Protein AF-A0A1V5DRI6-F1 (afdb_monomer)

pLDDT: mean 74.88, std 13.43, range [37.81, 96.31]

Sequence (215 aa):
MSTHRDLHRTRLWETIIRLGFTPVGREADWLHQYSRSLGTFWECDQVKPPSKKGVRVKGVIDCVPLNLLLEYEIGSAERFSIRFLCAPPLQEKDRMWTHDVDHQHFSLRTRWFNLAKAKKVKKNRLTEDDVREILSGLLVHPAVHQHLVSPIDNHNIRIGGGIDNPFLFLFHLRYQLCPDIDKRNRELTRLVTLFYRALTKNGIVTANELMNGTD

Mean predicted aligned error: 9.11 Å

Radius of gyration: 17.38 Å; Cα contacts (8 Å, |Δi|>4): 308; chains: 1; bounding box: 37×39×55 Å

Solvent-accessible surface area (backbone atoms only — not comparable to full-atom values): 12152 Å² total; per-residue (Å²): 135,60,70,67,61,51,54,50,51,52,35,47,46,44,48,52,42,52,37,59,42,42,70,88,73,62,59,54,58,42,53,52,48,50,61,60,31,47,30,72,73,55,73,33,74,62,82,50,83,64,50,74,61,86,59,29,40,37,43,54,42,52,39,70,85,58,44,34,34,38,40,40,39,34,58,46,85,50,30,33,38,40,37,39,38,59,52,75,92,57,68,84,79,82,59,61,52,73,50,77,46,45,55,94,83,42,69,58,64,70,55,51,59,51,50,75,62,56,62,81,71,69,68,96,76,66,49,57,64,62,44,40,52,47,49,35,40,44,52,72,55,32,94,55,61,45,80,43,81,43,85,68,52,94,53,74,29,58,51,46,25,39,77,87,33,60,54,34,24,53,51,22,49,59,52,37,69,36,84,55,64,67,58,46,54,51,49,53,53,51,48,26,55,51,52,44,50,23,66,71,69,74,49,76,47,49,58,56,52,71,55,74,46,79,132

Secondary structure (DSSP, 8-state):
--HHHHHHHHHHHHHHHHHHSS-SS-HHHHHHHHHHHHHHHHT---SSPPEEETTEEEEEEEEGGGTEEEEEEEEETTEEEEEEEEPTTS-TTTTEEEEEE-TTT--HHHHHHHHHTPPPP-GGG--HHHHHHHHIIIIIS-SS-EEEE-SSSS-EEEE-TTTT-HHHHHHHHHHHT---HHHHHHHHHHHHHHHHHHHHHT----HHHHHT---

Structure (mmCIF, N/CA/C/O backbone):
data_AF-A0A1V5DRI6-F1
#
_entry.id   AF-A0A1V5DRI6-F1
#
loop_
_atom_site.group_PDB
_atom_site.id
_atom_site.type_symbol
_atom_site.label_atom_id
_atom_site.label_alt_id
_atom_site.label_comp_id
_atom_site.label_asym_id
_atom_site.label_entity_id
_atom_site.label_seq_id
_atom_site.pdbx_PDB_ins_code
_atom_site.Cartn_x
_atom_site.Cartn_y
_atom_site.Cartn_z
_atom_site.occupancy
_atom_site.B_iso_or_equiv
_atom_site.auth_seq_id
_atom_site.auth_comp_id
_atom_site.auth_asym_id
_atom_site.auth_atom_id
_atom_site.pdbx_PDB_model_num
ATOM 1 N N . MET A 1 1 ? 10.090 -3.573 32.385 1.00 40.22 1 MET A N 1
ATOM 2 C CA . MET A 1 1 ? 9.327 -2.357 32.011 1.00 40.22 1 MET A CA 1
ATOM 3 C C . MET A 1 1 ? 9.006 -2.233 30.505 1.00 40.22 1 MET A C 1
ATOM 5 O O . MET A 1 1 ? 8.274 -1.312 30.167 1.00 40.22 1 MET A O 1
ATOM 9 N N . SER A 1 2 ? 9.440 -3.134 29.599 1.00 54.75 2 SER A N 1
ATOM 10 C CA . SER A 1 2 ? 9.187 -2.992 28.141 1.00 54.75 2 SER A CA 1
ATOM 11 C C . SER A 1 2 ? 7.851 -3.579 27.632 1.00 54.75 2 SER A C 1
ATOM 13 O O . SER A 1 2 ? 7.282 -3.074 26.670 1.00 54.75 2 SER A O 1
ATOM 15 N N . THR A 1 3 ? 7.261 -4.550 28.335 1.00 60.75 3 THR A N 1
ATOM 16 C CA . THR A 1 3 ? 6.122 -5.360 27.846 1.00 60.75 3 THR A CA 1
ATOM 17 C C . THR A 1 3 ? 4.851 -4.577 27.494 1.00 60.75 3 THR A C 1
ATOM 19 O O . THR A 1 3 ? 4.116 -4.962 26.587 1.00 60.75 3 THR A O 1
ATOM 22 N N . HIS A 1 4 ? 4.569 -3.465 28.180 1.00 59.03 4 HIS A N 1
ATOM 23 C CA . HIS A 1 4 ? 3.368 -2.662 27.919 1.00 59.03 4 HIS A CA 1
ATOM 24 C C . HIS A 1 4 ? 3.467 -1.796 26.660 1.00 59.03 4 HIS A C 1
ATOM 26 O O . HIS A 1 4 ? 2.452 -1.597 25.988 1.00 59.03 4 HIS A O 1
ATOM 32 N N . ARG A 1 5 ? 4.663 -1.276 26.353 1.00 64.44 5 ARG A N 1
ATOM 33 C CA . ARG A 1 5 ? 4.911 -0.466 25.153 1.00 64.44 5 ARG A CA 1
ATOM 34 C C . ARG A 1 5 ? 4.916 -1.360 23.916 1.00 64.44 5 ARG A C 1
ATOM 36 O O . ARG A 1 5 ? 4.248 -1.038 22.937 1.00 64.44 5 ARG A O 1
ATOM 43 N N . ASP A 1 6 ? 5.544 -2.526 24.029 1.00 69.06 6 ASP A N 1
ATOM 44 C CA . ASP A 1 6 ? 5.597 -3.529 22.965 1.00 69.06 6 ASP A CA 1
ATOM 45 C C . ASP A 1 6 ? 4.188 -4.039 22.624 1.00 69.06 6 ASP A C 1
ATOM 47 O O . ASP A 1 6 ? 3.774 -4.017 21.468 1.00 69.06 6 ASP A O 1
ATOM 51 N N . LEU A 1 7 ? 3.372 -4.351 23.640 1.00 72.19 7 LEU A N 1
ATOM 52 C CA . LEU A 1 7 ? 1.981 -4.771 23.445 1.00 72.19 7 LEU A CA 1
ATOM 53 C C . LEU A 1 7 ? 1.100 -3.682 22.810 1.00 72.19 7 LEU A C 1
ATOM 55 O O . LEU A 1 7 ? 0.164 -3.995 22.071 1.00 72.19 7 LEU A O 1
ATOM 59 N N . HIS A 1 8 ? 1.350 -2.407 23.122 1.00 78.31 8 HIS A N 1
ATOM 60 C CA . HIS A 1 8 ? 0.637 -1.294 22.495 1.00 78.31 8 HIS A CA 1
ATOM 61 C C . HIS A 1 8 ? 0.999 -1.176 21.010 1.00 78.31 8 HIS A C 1
ATOM 63 O O . HIS A 1 8 ? 0.092 -1.134 20.178 1.00 78.31 8 HIS A O 1
ATOM 69 N N . ARG A 1 9 ? 2.298 -1.222 20.686 1.00 80.06 9 ARG A N 1
ATOM 70 C CA . ARG A 1 9 ? 2.807 -1.195 19.308 1.00 80.06 9 ARG A CA 1
ATOM 71 C C . ARG A 1 9 ? 2.279 -2.358 18.476 1.00 80.06 9 ARG A C 1
ATOM 73 O O . ARG A 1 9 ? 1.755 -2.122 17.395 1.00 80.06 9 ARG A O 1
ATOM 80 N N . THR A 1 10 ? 2.317 -3.589 18.992 1.00 80.56 10 THR A N 1
ATOM 81 C CA . THR A 1 10 ? 1.777 -4.765 18.286 1.00 80.56 10 THR A CA 1
ATOM 82 C C . THR A 1 10 ? 0.297 -4.596 17.949 1.00 80.56 10 THR A C 1
ATOM 84 O O . THR A 1 10 ? -0.119 -4.848 16.823 1.00 80.56 10 THR A O 1
ATOM 87 N N . ARG A 1 11 ? -0.515 -4.102 18.892 1.00 82.75 11 ARG A N 1
ATOM 88 C CA . ARG A 1 11 ? -1.947 -3.866 18.636 1.00 82.75 11 ARG A CA 1
ATOM 89 C C . ARG A 1 11 ? -2.182 -2.763 17.615 1.00 82.75 11 ARG A C 1
ATOM 91 O O . ARG A 1 11 ? -3.113 -2.862 16.817 1.00 82.75 11 ARG A O 1
ATOM 98 N N . LEU A 1 12 ? -1.380 -1.702 17.664 1.00 86.75 12 LEU A N 1
ATOM 99 C CA . LEU A 1 12 ? -1.466 -0.608 16.706 1.00 86.75 12 LEU A CA 1
ATOM 100 C C . LEU A 1 12 ? -1.091 -1.088 15.298 1.00 86.75 12 LEU A C 1
ATOM 102 O O . LEU A 1 12 ? -1.829 -0.812 14.355 1.00 86.75 12 LEU A O 1
ATOM 106 N N . TRP A 1 13 ? -0.032 -1.891 15.187 1.00 87.94 13 TRP A N 1
ATOM 107 C CA . TRP A 1 13 ? 0.393 -2.572 13.964 1.00 87.94 13 TRP A CA 1
ATOM 108 C C . TRP A 1 13 ? -0.728 -3.411 13.347 1.00 87.94 13 TRP A C 1
ATOM 110 O O . TRP A 1 13 ? -1.139 -3.165 12.214 1.00 87.94 13 TRP A O 1
ATOM 120 N N . GLU A 1 14 ? -1.290 -4.351 14.112 1.00 85.12 14 GLU A N 1
ATOM 121 C CA . GLU A 1 14 ? -2.410 -5.192 13.666 1.00 85.12 14 GLU A CA 1
ATOM 122 C C . GLU A 1 14 ? -3.626 -4.356 13.248 1.00 85.12 14 GLU A C 1
ATOM 124 O O . GLU A 1 14 ? -4.290 -4.652 12.253 1.00 85.12 14 GLU A O 1
ATOM 129 N N . THR A 1 15 ? -3.915 -3.283 13.989 1.00 86.94 15 THR A N 1
ATOM 130 C CA . THR A 1 15 ? -5.062 -2.418 13.698 1.00 86.94 15 THR A CA 1
ATOM 131 C C . THR A 1 15 ? -4.859 -1.626 12.408 1.00 86.94 15 THR A C 1
ATOM 133 O O . THR A 1 15 ? -5.796 -1.539 11.621 1.00 86.94 15 THR A O 1
ATOM 136 N N . ILE A 1 16 ? -3.663 -1.089 12.153 1.00 89.62 16 ILE A N 1
ATOM 137 C CA . ILE A 1 16 ? -3.342 -0.377 10.906 1.00 89.62 16 ILE A CA 1
ATOM 138 C C . ILE A 1 16 ? -3.437 -1.326 9.705 1.00 89.62 16 ILE A C 1
ATOM 140 O O . ILE A 1 16 ? -4.090 -0.990 8.715 1.00 89.62 16 ILE A O 1
ATOM 144 N N . ILE A 1 17 ? -2.888 -2.543 9.822 1.00 87.94 17 ILE A N 1
ATOM 145 C CA . ILE A 1 17 ? -3.027 -3.583 8.789 1.00 87.94 17 ILE A CA 1
ATOM 146 C C . ILE A 1 17 ? -4.496 -3.872 8.491 1.00 87.94 17 ILE A C 1
ATOM 148 O O . ILE A 1 17 ? -4.901 -3.901 7.328 1.00 87.94 17 ILE A O 1
ATOM 152 N N . ARG A 1 18 ? -5.315 -4.035 9.532 1.00 84.94 18 ARG A N 1
ATOM 153 C CA . ARG A 1 18 ? -6.747 -4.288 9.365 1.00 84.94 18 ARG A CA 1
ATOM 154 C C . ARG A 1 18 ? -7.488 -3.110 8.733 1.00 84.94 18 ARG A C 1
ATOM 156 O O . ARG A 1 18 ? -8.428 -3.334 7.982 1.00 84.94 18 ARG A O 1
ATOM 163 N N . LEU A 1 19 ? -7.115 -1.876 9.068 1.00 86.69 19 LEU A N 1
ATOM 164 C CA . LEU A 1 19 ? -7.848 -0.685 8.639 1.00 86.69 19 LEU A CA 1
ATOM 165 C C . LEU A 1 19 ? -7.678 -0.377 7.151 1.00 86.69 19 LEU A C 1
ATOM 167 O O . LEU A 1 19 ? -8.669 -0.014 6.531 1.00 86.69 19 LEU A O 1
ATOM 171 N N . GLY A 1 20 ? -6.465 -0.496 6.601 1.00 85.94 20 GLY A N 1
ATOM 172 C CA . GLY A 1 20 ? -6.192 -0.107 5.207 1.00 85.94 20 GLY A CA 1
ATOM 173 C C . GLY A 1 20 ? -5.691 -1.240 4.313 1.00 85.94 20 GLY A C 1
ATOM 174 O O . GLY A 1 20 ? -5.958 -1.259 3.113 1.00 85.94 20 GLY A O 1
ATOM 175 N N . PHE A 1 21 ? -5.006 -2.225 4.887 1.00 85.88 21 PHE A N 1
ATOM 176 C CA . PHE A 1 21 ? -4.349 -3.302 4.139 1.00 85.88 21 PHE A CA 1
ATOM 177 C C . PHE A 1 21 ? -5.119 -4.625 4.234 1.00 85.88 21 PHE A C 1
ATOM 179 O O . PHE A 1 21 ? -4.557 -5.709 4.110 1.00 85.88 21 PHE A O 1
ATOM 186 N N . THR A 1 22 ? -6.423 -4.536 4.493 1.00 79.19 22 THR A N 1
ATOM 187 C CA . THR A 1 22 ? -7.370 -5.649 4.433 1.00 79.19 22 THR A CA 1
ATOM 188 C C . THR A 1 22 ? -8.625 -5.118 3.742 1.00 79.19 22 THR A C 1
ATOM 190 O O . THR A 1 22 ? -9.347 -4.329 4.351 1.00 79.19 22 THR A O 1
ATOM 193 N N . PRO A 1 23 ? -8.875 -5.446 2.464 1.00 69.19 23 PRO A N 1
ATOM 194 C CA . PRO A 1 23 ? -9.988 -4.863 1.730 1.00 69.19 23 PRO A CA 1
ATOM 195 C C . PRO A 1 23 ? -11.317 -5.215 2.397 1.00 69.19 23 PRO A C 1
ATOM 197 O O . PRO A 1 23 ? -11.652 -6.382 2.590 1.00 69.19 23 PRO A O 1
ATOM 200 N N . VAL A 1 24 ? -12.096 -4.186 2.725 1.00 63.25 24 VAL A N 1
ATOM 201 C CA . VAL A 1 24 ? -13.489 -4.336 3.147 1.00 63.25 24 VAL A CA 1
ATOM 202 C C . VAL A 1 24 ? -14.341 -4.341 1.877 1.00 63.25 24 VAL A C 1
ATOM 204 O O . VAL A 1 24 ? -14.509 -3.304 1.241 1.00 63.25 24 VAL A O 1
ATOM 207 N N . GLY A 1 25 ? -14.831 -5.512 1.461 1.00 67.62 25 GLY A N 1
ATOM 208 C CA . GLY A 1 25 ? -15.618 -5.679 0.232 1.00 67.62 25 GLY A CA 1
ATOM 209 C C . GLY A 1 25 ? -14.936 -6.581 -0.799 1.00 67.62 25 GLY A C 1
ATOM 210 O O . GLY A 1 25 ? -14.340 -7.594 -0.443 1.00 67.62 25 GLY A O 1
ATOM 211 N N . ARG A 1 26 ? -15.052 -6.253 -2.093 1.00 70.69 26 ARG A N 1
ATOM 212 C CA . ARG A 1 26 ? -14.464 -7.070 -3.168 1.00 70.69 26 ARG A CA 1
ATOM 213 C C . ARG A 1 26 ? -12.982 -6.747 -3.3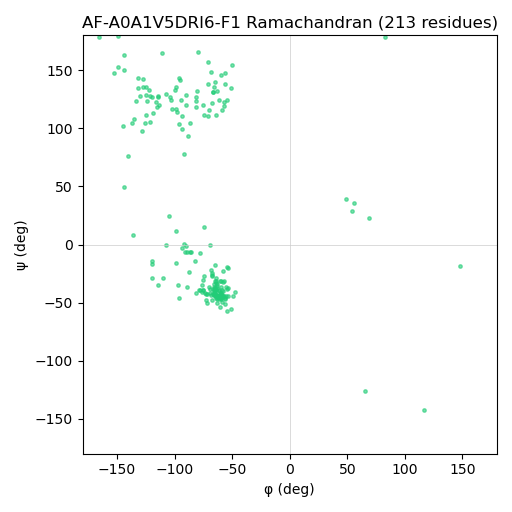29 1.00 70.69 26 ARG A C 1
ATOM 215 O O . ARG A 1 26 ? -12.635 -5.643 -3.735 1.00 70.69 26 ARG A O 1
ATOM 222 N N . GLU A 1 27 ? -12.121 -7.737 -3.109 1.00 73.94 27 GLU A N 1
ATOM 223 C CA . GLU A 1 27 ? -10.666 -7.642 -3.324 1.00 73.94 27 GLU A CA 1
ATOM 224 C C . GLU A 1 27 ? -10.312 -7.031 -4.688 1.00 73.94 27 GLU A C 1
ATOM 226 O O . GLU A 1 27 ? -9.446 -6.166 -4.784 1.00 73.94 27 GLU A O 1
ATOM 231 N N . ALA A 1 28 ? -11.049 -7.417 -5.734 1.00 72.62 28 ALA A N 1
ATOM 232 C CA . ALA A 1 28 ? -10.864 -6.914 -7.091 1.00 72.62 28 ALA A CA 1
ATOM 233 C C . ALA A 1 28 ? -10.985 -5.382 -7.205 1.00 72.62 28 ALA A C 1
ATOM 235 O O . ALA A 1 28 ? -10.323 -4.785 -8.054 1.00 72.62 28 ALA A O 1
ATOM 236 N N . ASP A 1 29 ? -11.803 -4.739 -6.366 1.00 77.00 29 ASP A N 1
ATOM 237 C CA . ASP A 1 29 ? -11.986 -3.286 -6.390 1.00 77.00 29 ASP A CA 1
ATOM 238 C C . ASP A 1 29 ? -10.777 -2.578 -5.754 1.00 77.00 29 ASP A C 1
ATOM 240 O O . ASP A 1 29 ? -10.274 -1.607 -6.321 1.00 77.00 29 ASP A O 1
ATOM 244 N N . TRP A 1 30 ? -10.235 -3.110 -4.648 1.00 82.62 30 TRP A N 1
ATOM 245 C CA . TRP A 1 30 ? -8.988 -2.610 -4.046 1.00 82.62 30 TRP A CA 1
ATOM 246 C C . TRP A 1 30 ? -7.823 -2.743 -5.029 1.00 82.62 30 TRP A C 1
ATOM 248 O O . TRP A 1 30 ? -7.082 -1.790 -5.255 1.00 82.62 30 TRP A O 1
ATOM 258 N N . LEU A 1 31 ? -7.694 -3.908 -5.672 1.00 77.38 31 LEU A N 1
ATOM 259 C CA . LEU A 1 31 ? -6.634 -4.192 -6.645 1.00 77.38 31 LEU A CA 1
ATOM 260 C C . LEU A 1 31 ? -6.712 -3.287 -7.876 1.00 77.38 31 LEU A C 1
ATOM 262 O O . LEU A 1 31 ? -5.690 -2.836 -8.395 1.00 77.38 31 LEU A O 1
ATOM 266 N N . HIS A 1 32 ? -7.928 -2.988 -8.331 1.00 76.44 32 HIS A N 1
ATOM 267 C CA . HIS A 1 32 ? -8.135 -2.053 -9.426 1.00 76.44 32 HIS A CA 1
ATOM 268 C C . HIS A 1 32 ? -7.721 -0.625 -9.044 1.00 76.44 32 HIS A C 1
ATOM 270 O O . HIS A 1 32 ? -7.058 0.051 -9.829 1.00 76.44 32 HIS A O 1
ATOM 276 N N . GLN A 1 33 ? -8.061 -0.173 -7.833 1.00 82.56 33 GLN A N 1
ATOM 277 C CA . GLN A 1 33 ? -7.654 1.146 -7.341 1.00 82.56 33 GLN A CA 1
ATOM 278 C C . GLN A 1 33 ? -6.142 1.243 -7.137 1.00 82.56 33 GLN A C 1
ATOM 280 O O . GLN A 1 33 ? -5.538 2.221 -7.572 1.00 82.56 33 GLN A O 1
ATOM 285 N N . TYR A 1 34 ? -5.525 0.206 -6.564 1.00 83.81 34 TYR A N 1
ATOM 286 C CA . TYR A 1 34 ? -4.073 0.088 -6.458 1.00 83.81 34 TYR A CA 1
ATOM 287 C C . TYR A 1 34 ? -3.412 0.303 -7.817 1.00 83.81 34 TYR A C 1
ATOM 289 O O . TYR A 1 34 ? -2.611 1.219 -7.977 1.00 83.81 34 TYR A O 1
ATOM 297 N N . SER A 1 35 ? -3.822 -0.480 -8.814 1.00 76.69 35 SER A N 1
ATOM 298 C CA . SER A 1 35 ? -3.284 -0.414 -10.167 1.00 76.69 35 SER A CA 1
ATOM 299 C C . SER A 1 35 ? -3.381 0.984 -10.794 1.00 76.69 35 SER A C 1
ATOM 301 O O . SER A 1 35 ? -2.408 1.480 -11.364 1.00 76.69 35 SER A O 1
ATOM 303 N N . ARG A 1 36 ? -4.528 1.658 -10.643 1.00 78.62 36 ARG A N 1
ATOM 304 C CA . ARG A 1 36 ? -4.721 3.030 -11.140 1.00 78.62 36 ARG A CA 1
ATOM 305 C C . ARG A 1 36 ? -3.840 4.045 -10.416 1.00 78.62 36 ARG A C 1
ATOM 307 O O . ARG A 1 36 ? -3.330 4.960 -11.051 1.00 78.62 36 ARG A O 1
ATOM 314 N N . SER A 1 37 ? -3.632 3.863 -9.114 1.00 84.94 37 SER A N 1
ATOM 315 C CA . SER A 1 37 ? -2.850 4.793 -8.298 1.00 84.94 37 SER A CA 1
ATOM 316 C C . SER A 1 37 ? -1.358 4.803 -8.634 1.00 84.94 37 SER A C 1
ATOM 318 O O . SER A 1 37 ? -0.686 5.780 -8.328 1.00 84.94 37 SER A O 1
ATOM 320 N N . LEU A 1 38 ? -0.826 3.737 -9.245 1.00 79.75 38 LEU A N 1
ATOM 321 C CA . LEU A 1 38 ? 0.610 3.600 -9.505 1.00 79.75 38 LEU A CA 1
ATOM 322 C C . LEU A 1 38 ? 1.114 4.656 -10.488 1.00 79.75 38 LEU A C 1
ATOM 324 O O . LEU A 1 38 ? 2.124 5.292 -10.215 1.00 79.75 38 LEU A O 1
ATOM 328 N N . GLY A 1 39 ? 0.378 4.897 -11.578 1.00 73.94 39 GLY A N 1
ATOM 329 C CA . GLY A 1 39 ? 0.751 5.920 -12.562 1.00 73.94 39 GLY A CA 1
ATOM 330 C C . GLY A 1 39 ? 0.739 7.318 -11.949 1.00 73.94 39 GLY A C 1
ATOM 331 O O . GLY A 1 39 ? 1.732 8.034 -11.995 1.00 73.94 39 GLY A O 1
ATOM 332 N N . THR A 1 40 ? -0.358 7.671 -11.271 1.00 78.56 40 THR A N 1
ATOM 333 C CA . THR A 1 40 ? -0.505 8.967 -10.590 1.00 78.56 40 THR A CA 1
ATOM 334 C C . THR A 1 40 ? 0.541 9.171 -9.490 1.00 78.56 40 THR A C 1
ATOM 336 O O . THR A 1 40 ? 1.084 10.265 -9.322 1.00 78.56 40 THR A O 1
ATOM 339 N N . PHE A 1 41 ? 0.847 8.127 -8.719 1.00 85.12 41 PHE A N 1
ATOM 340 C CA . PHE A 1 41 ? 1.803 8.227 -7.624 1.00 85.12 41 PHE A CA 1
ATOM 341 C C . PHE A 1 41 ? 3.248 8.289 -8.114 1.00 85.12 41 PHE A C 1
ATOM 343 O O . PHE A 1 41 ? 4.031 9.061 -7.571 1.00 85.12 41 PHE A O 1
ATOM 350 N N . TRP A 1 42 ? 3.611 7.528 -9.141 1.00 79.25 42 TRP A N 1
ATOM 351 C CA . TRP A 1 42 ? 4.974 7.528 -9.674 1.00 79.25 42 TRP A CA 1
ATOM 352 C C . TRP A 1 42 ? 5.230 8.604 -10.724 1.00 79.25 42 TRP A C 1
ATOM 354 O O . TRP A 1 42 ? 6.375 8.760 -11.128 1.00 79.25 42 TRP A O 1
ATOM 364 N N . GLU A 1 43 ? 4.195 9.336 -11.151 1.00 74.00 43 G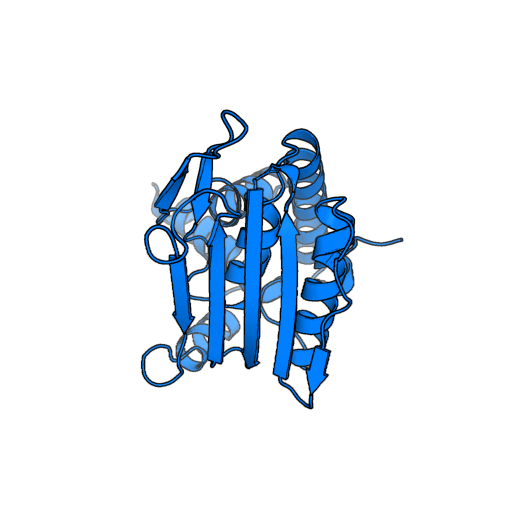LU A N 1
ATOM 365 C CA . GLU A 1 43 ? 4.284 10.333 -12.236 1.00 74.00 43 GLU A CA 1
ATOM 366 C C . GLU A 1 43 ? 4.866 9.727 -13.518 1.00 74.00 43 GLU A C 1
ATOM 368 O O . GLU A 1 43 ? 5.516 10.396 -14.311 1.00 74.00 43 GLU A O 1
ATOM 373 N N . CYS A 1 44 ? 4.644 8.425 -13.696 1.00 66.56 44 CYS A N 1
ATOM 374 C CA . CYS A 1 44 ? 5.061 7.686 -14.871 1.00 66.56 44 CYS A CA 1
ATOM 375 C C . CYS A 1 44 ? 3.860 7.566 -15.803 1.00 66.56 44 CYS A C 1
ATOM 377 O O . CYS A 1 44 ? 2.756 7.216 -15.361 1.00 66.56 44 CYS A O 1
ATOM 379 N N . ASP A 1 45 ? 4.085 7.803 -17.092 1.00 57.34 45 ASP A N 1
ATOM 380 C CA . ASP A 1 45 ? 3.093 7.514 -18.117 1.00 57.34 45 ASP A CA 1
ATOM 381 C C . ASP A 1 45 ? 2.754 6.020 -18.054 1.00 57.34 45 ASP A C 1
ATOM 383 O O . ASP A 1 45 ? 3.603 5.149 -18.253 1.00 57.34 45 ASP A O 1
ATOM 387 N N . GLN A 1 46 ? 1.503 5.691 -17.716 1.00 55.41 46 GLN A N 1
ATOM 388 C CA . GLN A 1 46 ? 1.066 4.300 -17.769 1.00 55.41 46 GLN A CA 1
ATOM 389 C C . GLN A 1 46 ? 1.132 3.845 -19.223 1.00 55.41 46 GLN A C 1
ATOM 391 O O . GLN A 1 46 ? 0.319 4.274 -20.039 1.00 55.41 46 GLN A O 1
ATOM 396 N N . VAL A 1 47 ? 2.061 2.938 -19.536 1.00 53.59 47 VAL A N 1
ATOM 397 C CA . VAL A 1 47 ? 2.242 2.430 -20.904 1.00 53.59 47 VAL A CA 1
ATOM 398 C C . VAL A 1 47 ? 0.931 1.856 -21.450 1.00 53.59 47 VAL A C 1
ATOM 400 O O . VAL A 1 47 ? 0.634 2.049 -22.627 1.00 53.59 47 VAL A O 1
ATOM 403 N N . LYS A 1 48 ? 0.114 1.205 -20.599 1.00 61.53 48 LYS A N 1
ATOM 404 C CA . LYS A 1 48 ? -1.284 0.815 -20.876 1.00 61.53 48 LYS A CA 1
ATOM 405 C C . LYS A 1 48 ? -2.106 0.729 -19.581 1.00 61.53 48 LYS A C 1
ATOM 407 O O . LYS A 1 48 ? -1.565 0.296 -18.561 1.00 61.53 48 LYS A O 1
ATOM 412 N N . PRO A 1 49 ? -3.416 1.044 -19.609 1.00 62.66 49 PRO A N 1
ATOM 413 C CA . PRO A 1 49 ? -4.293 0.769 -18.478 1.00 62.66 49 PRO A CA 1
ATOM 414 C C . PRO A 1 49 ? -4.310 -0.740 -18.170 1.00 62.66 49 PRO A C 1
ATOM 416 O O . PRO A 1 49 ? -4.224 -1.562 -19.090 1.00 62.66 49 PRO A O 1
ATOM 419 N N . PRO A 1 50 ? -4.432 -1.134 -16.892 1.00 69.31 50 PRO A N 1
ATOM 420 C CA . PRO A 1 50 ? -4.483 -2.538 -16.494 1.00 69.31 50 PRO A CA 1
ATOM 421 C C . PRO A 1 50 ? -5.608 -3.288 -17.208 1.00 69.31 50 PRO A C 1
ATOM 423 O O . PRO A 1 50 ? -6.744 -2.818 -17.298 1.00 69.31 50 PRO A O 1
ATOM 426 N N . SER A 1 51 ? -5.314 -4.508 -17.649 1.00 72.12 51 SER A N 1
ATOM 427 C CA . SER A 1 51 ? -6.337 -5.406 -18.180 1.00 72.12 51 SER A CA 1
ATOM 428 C C . SER A 1 51 ? -7.085 -6.085 -17.029 1.00 72.12 51 SER A C 1
ATOM 430 O O . SER A 1 51 ? -6.473 -6.612 -16.094 1.00 72.12 51 SER A O 1
ATOM 432 N N . LYS A 1 52 ? -8.421 -6.076 -17.093 1.00 70.19 52 LYS A N 1
ATOM 433 C CA . LYS A 1 52 ? -9.299 -6.778 -16.148 1.00 70.19 52 LYS A CA 1
ATOM 434 C C . LYS A 1 52 ? -10.031 -7.899 -16.877 1.00 70.19 52 LYS A C 1
ATOM 436 O O . LYS A 1 52 ? -10.791 -7.636 -17.806 1.00 70.19 52 LYS A O 1
ATOM 441 N N . LYS A 1 53 ? -9.843 -9.144 -16.431 1.00 71.44 53 LYS A N 1
ATOM 442 C CA . LYS A 1 53 ? -10.610 -10.307 -16.906 1.00 71.44 53 LYS A CA 1
ATOM 443 C C . LYS A 1 53 ? -11.171 -11.061 -15.702 1.00 71.44 53 LYS A C 1
ATOM 445 O O . LYS A 1 53 ? -10.476 -11.845 -15.060 1.00 71.44 53 LYS A O 1
ATOM 450 N N . GLY A 1 54 ? -12.434 -10.794 -15.372 1.00 72.75 54 GLY A N 1
ATOM 451 C CA . GLY A 1 54 ? -13.058 -11.303 -14.148 1.00 72.75 54 GLY A CA 1
ATOM 452 C C . GLY A 1 54 ? -12.403 -10.714 -12.893 1.00 72.75 54 GLY A C 1
ATOM 453 O O . GLY A 1 54 ? -12.313 -9.492 -12.760 1.00 72.75 54 GLY A O 1
ATOM 454 N N . VAL A 1 55 ? -11.950 -11.583 -11.985 1.00 67.25 55 VAL A N 1
ATOM 455 C CA . VAL A 1 55 ? -11.211 -11.208 -10.761 1.00 67.25 55 VAL A CA 1
ATOM 456 C C . VAL A 1 55 ? -9.720 -10.974 -11.004 1.00 67.25 55 VAL A C 1
ATOM 458 O O . VAL A 1 55 ? -9.055 -10.381 -10.161 1.00 67.25 55 VAL A O 1
ATOM 461 N N . ARG A 1 56 ? -9.201 -11.406 -12.162 1.00 74.25 56 ARG A N 1
ATOM 462 C CA . ARG A 1 56 ? -7.784 -11.284 -12.485 1.00 74.25 56 ARG A CA 1
ATOM 463 C C . ARG A 1 56 ? -7.471 -9.883 -13.003 1.00 74.25 56 ARG A C 1
ATOM 465 O O . ARG A 1 56 ? -8.087 -9.418 -13.969 1.00 74.25 56 ARG A O 1
ATOM 472 N N . VAL A 1 57 ? -6.485 -9.246 -12.380 1.00 75.19 57 VAL A N 1
ATOM 473 C CA . VAL A 1 57 ? -5.919 -7.960 -12.794 1.00 75.19 57 VAL A CA 1
ATOM 474 C C . VAL A 1 57 ? -4.479 -8.191 -13.220 1.00 75.19 57 VAL A C 1
ATOM 476 O O . VAL A 1 57 ? -3.696 -8.766 -12.467 1.00 75.19 57 VAL A O 1
ATOM 479 N N . LYS A 1 58 ? -4.129 -7.744 -14.425 1.00 79.81 58 LYS A N 1
ATOM 480 C CA . LYS A 1 58 ? -2.747 -7.743 -14.906 1.00 79.81 58 LYS A CA 1
ATOM 481 C C . LYS A 1 58 ? -2.385 -6.358 -15.406 1.00 79.81 58 LYS A C 1
ATOM 483 O O . LYS A 1 58 ? -3.157 -5.751 -16.154 1.00 79.81 58 LYS A O 1
ATOM 488 N N . GLY A 1 59 ? -1.204 -5.896 -15.031 1.00 75.75 59 GLY A N 1
ATOM 489 C CA . GLY A 1 59 ? -0.653 -4.646 -15.520 1.00 75.75 59 GLY A CA 1
ATOM 490 C C . GLY A 1 59 ? 0.850 -4.729 -15.696 1.00 75.75 59 GLY A C 1
ATOM 491 O O . GLY A 1 59 ? 1.516 -5.625 -15.176 1.00 75.75 59 GLY A O 1
ATOM 492 N N . VAL A 1 60 ? 1.347 -3.770 -16.462 1.00 75.19 60 VAL A N 1
ATOM 493 C CA . VAL A 1 60 ? 2.768 -3.512 -16.637 1.00 75.19 60 VAL A CA 1
ATOM 494 C C . VAL A 1 60 ? 2.987 -2.055 -16.274 1.00 75.19 60 VAL A C 1
ATOM 496 O O . VAL A 1 60 ? 2.180 -1.203 -16.649 1.00 75.19 60 VAL A O 1
ATOM 499 N N . ILE A 1 61 ? 4.038 -1.783 -15.516 1.00 72.00 61 ILE A N 1
ATOM 500 C CA . ILE A 1 61 ? 4.418 -0.433 -15.133 1.00 72.00 61 ILE A CA 1
ATOM 501 C C . ILE A 1 61 ? 5.842 -0.205 -15.579 1.00 72.00 61 ILE A C 1
ATOM 503 O O . ILE A 1 61 ? 6.735 -0.954 -15.196 1.00 72.00 61 ILE A O 1
ATOM 507 N N . ASP A 1 62 ? 6.026 0.830 -16.380 1.00 72.56 62 ASP A N 1
ATOM 508 C CA . ASP A 1 62 ? 7.333 1.271 -16.829 1.00 72.56 62 ASP A CA 1
ATOM 509 C C . ASP A 1 62 ? 7.794 2.406 -15.918 1.00 72.56 62 ASP A C 1
ATOM 511 O O . ASP A 1 62 ? 7.275 3.522 -15.965 1.00 72.56 62 ASP A O 1
ATOM 515 N N . CYS A 1 63 ? 8.710 2.087 -15.009 1.00 69.75 63 CYS A N 1
ATOM 516 C CA . CYS A 1 63 ? 9.373 3.071 -14.174 1.00 69.75 63 CYS A CA 1
ATOM 517 C C . CYS A 1 63 ? 10.656 3.501 -14.883 1.00 69.75 63 CYS A C 1
ATOM 519 O O . CYS A 1 63 ? 11.759 3.070 -14.532 1.00 69.75 63 CYS A O 1
ATOM 521 N N . VAL A 1 64 ? 10.490 4.370 -15.883 1.00 71.56 64 VAL A N 1
ATOM 522 C CA . VAL A 1 64 ? 11.585 4.942 -16.679 1.00 71.56 64 VAL A CA 1
ATOM 523 C C . VAL A 1 64 ? 12.705 5.510 -15.795 1.00 71.56 64 VAL A C 1
ATOM 525 O O . VAL A 1 64 ? 13.863 5.178 -16.052 1.00 71.56 64 VAL A O 1
ATOM 528 N N . PRO A 1 65 ? 12.423 6.264 -14.706 1.00 68.19 65 PRO A N 1
ATOM 529 C CA . PRO A 1 65 ? 13.484 6.790 -13.849 1.00 68.19 65 PRO A CA 1
ATOM 530 C C . PRO A 1 65 ? 14.290 5.722 -13.113 1.00 68.19 65 PRO A C 1
ATOM 532 O O . PRO A 1 65 ? 15.354 6.046 -12.613 1.00 68.19 65 PRO A O 1
ATOM 535 N N . LEU A 1 66 ? 13.797 4.485 -12.994 1.00 68.69 66 LEU A N 1
ATOM 536 C CA . LEU A 1 66 ? 14.524 3.374 -12.373 1.00 68.69 66 LEU A CA 1
ATOM 537 C C . LEU A 1 66 ? 15.023 2.346 -13.400 1.00 68.69 66 LEU A C 1
ATOM 539 O O . LEU A 1 66 ? 15.680 1.380 -13.019 1.00 68.69 66 LEU A O 1
ATOM 543 N N . ASN A 1 67 ? 14.745 2.552 -14.693 1.00 72.25 67 ASN A N 1
ATOM 544 C CA . ASN A 1 67 ? 14.972 1.569 -15.753 1.00 72.25 67 ASN A CA 1
ATOM 545 C C . ASN A 1 67 ? 14.397 0.185 -15.375 1.00 72.25 67 ASN A C 1
ATOM 547 O O . ASN A 1 67 ? 15.018 -0.862 -15.591 1.00 72.25 67 ASN A O 1
ATOM 551 N N . LEU A 1 68 ? 13.222 0.196 -14.735 1.00 73.31 68 LEU A N 1
ATOM 552 C CA . LEU A 1 68 ? 12.531 -0.985 -14.228 1.00 73.31 68 LEU A CA 1
ATOM 553 C C . LEU A 1 68 ? 11.166 -1.111 -14.887 1.00 73.31 68 LEU A C 1
ATOM 555 O O . LEU A 1 68 ? 10.332 -0.214 -14.797 1.00 73.31 68 LEU A O 1
ATOM 559 N N . LEU A 1 69 ? 10.911 -2.284 -15.449 1.00 76.12 69 LEU A N 1
ATOM 560 C CA . LEU A 1 69 ? 9.596 -2.705 -15.889 1.00 76.12 69 LEU A CA 1
ATOM 561 C C . LEU A 1 69 ? 9.023 -3.673 -14.846 1.00 76.12 69 LEU A C 1
ATOM 563 O O . LEU A 1 69 ? 9.573 -4.744 -14.591 1.00 76.12 69 LEU A O 1
ATOM 567 N N . LEU A 1 70 ? 7.919 -3.291 -14.214 1.00 74.75 70 LEU A N 1
ATOM 568 C CA . LEU A 1 70 ? 7.197 -4.124 -13.261 1.00 74.75 70 LEU A CA 1
ATOM 569 C C . LEU A 1 70 ? 6.008 -4.777 -13.956 1.00 74.75 70 LEU A C 1
ATOM 571 O O . LEU A 1 70 ? 5.058 -4.097 -14.338 1.00 74.75 70 LEU A O 1
ATOM 575 N N . GLU A 1 71 ? 5.998 -6.099 -14.038 1.00 78.06 71 GLU A N 1
ATOM 576 C CA . GLU A 1 71 ? 4.798 -6.850 -14.385 1.00 78.06 71 GLU A CA 1
ATOM 577 C C . GLU A 1 71 ? 4.157 -7.403 -13.118 1.00 78.06 71 GLU A C 1
ATOM 579 O O . GLU A 1 71 ? 4.819 -8.026 -12.292 1.00 78.06 71 GLU A O 1
ATOM 584 N N . TYR A 1 72 ? 2.849 -7.240 -12.976 1.00 75.31 72 TYR A N 1
ATOM 585 C CA . TYR A 1 72 ? 2.111 -7.897 -11.904 1.00 75.31 72 TYR A CA 1
ATOM 586 C C . TYR A 1 72 ? 0.868 -8.572 -12.454 1.00 75.31 72 TYR A C 1
ATOM 588 O O . TYR A 1 72 ? 0.191 -8.069 -13.355 1.00 75.31 72 TYR A O 1
ATOM 596 N N . GLU A 1 73 ? 0.558 -9.723 -11.877 1.00 80.12 73 GLU A N 1
ATOM 597 C CA . GLU A 1 73 ? -0.657 -10.471 -12.133 1.00 80.12 73 GLU A CA 1
ATOM 598 C C . GLU A 1 73 ? -1.261 -10.895 -10.803 1.00 80.12 73 GLU A C 1
ATOM 600 O O . GLU A 1 73 ? -0.626 -11.555 -9.987 1.00 80.12 73 GLU A O 1
ATOM 605 N N . ILE A 1 74 ? -2.512 -10.516 -10.585 1.00 72.44 74 ILE A N 1
ATOM 606 C CA . ILE A 1 74 ? -3.205 -10.753 -9.328 1.00 72.44 74 ILE A CA 1
ATOM 607 C C . ILE A 1 74 ? -4.484 -11.498 -9.661 1.00 72.44 74 ILE A C 1
ATOM 609 O O . ILE A 1 74 ? -5.368 -10.955 -10.321 1.00 72.44 74 ILE A O 1
ATOM 613 N N . GLY A 1 75 ? -4.557 -12.765 -9.259 1.00 70.94 75 GLY A N 1
ATOM 614 C CA . GLY A 1 75 ? -5.740 -13.608 -9.422 1.00 70.94 75 GLY A CA 1
ATOM 615 C C . GLY A 1 75 ? -6.707 -13.503 -8.243 1.00 70.94 75 GLY A C 1
ATOM 616 O O . GLY A 1 75 ? -7.917 -13.544 -8.451 1.00 70.94 75 GLY A O 1
ATOM 617 N N . SER A 1 76 ? -6.171 -13.364 -7.030 1.00 69.56 76 SER A N 1
ATOM 618 C CA . SER A 1 76 ? -6.884 -13.144 -5.762 1.00 69.56 76 SER A CA 1
ATOM 619 C C . SER A 1 76 ? -5.888 -12.686 -4.688 1.00 69.56 76 SER A C 1
ATOM 621 O O . SER A 1 76 ? -4.685 -12.645 -4.952 1.00 69.56 76 SER A O 1
ATOM 623 N N . ALA A 1 77 ? -6.350 -12.396 -3.465 1.00 63.41 77 ALA A N 1
ATOM 624 C CA . ALA A 1 77 ? -5.443 -12.218 -2.327 1.00 63.41 77 ALA A CA 1
ATOM 625 C C . ALA A 1 77 ? -4.500 -13.425 -2.136 1.00 63.41 77 ALA A C 1
ATOM 627 O O . ALA A 1 77 ? -3.326 -13.257 -1.828 1.00 63.41 77 ALA A O 1
ATOM 628 N N . GLU A 1 78 ? -4.996 -14.643 -2.359 1.00 67.38 78 GLU A N 1
ATOM 629 C CA . GLU A 1 78 ? -4.259 -15.898 -2.143 1.00 67.38 78 GLU A CA 1
ATOM 630 C C . GLU A 1 78 ? -3.394 -16.324 -3.347 1.00 67.38 78 GLU A C 1
ATOM 632 O O . GLU A 1 78 ? -2.656 -17.302 -3.251 1.00 67.38 78 GLU A O 1
ATOM 637 N N . ARG A 1 79 ? -3.483 -15.618 -4.485 1.00 72.69 79 ARG A N 1
ATOM 638 C CA . ARG A 1 79 ? -2.712 -15.930 -5.694 1.00 72.69 79 ARG A CA 1
ATOM 639 C C . ARG A 1 79 ? -2.308 -14.666 -6.441 1.00 72.69 79 ARG A C 1
ATOM 641 O O . ARG A 1 79 ? -3.108 -14.107 -7.202 1.00 72.69 79 ARG A O 1
ATOM 648 N N . PHE A 1 80 ? -1.053 -14.260 -6.281 1.00 72.88 80 PHE A N 1
ATOM 649 C CA . PHE A 1 80 ? -0.488 -13.125 -7.004 1.00 72.88 80 PHE A CA 1
ATOM 650 C C . PHE A 1 80 ? 0.984 -13.349 -7.359 1.00 72.88 80 PHE A C 1
ATOM 652 O O . PHE A 1 80 ? 1.702 -14.061 -6.665 1.00 72.88 80 PHE A O 1
ATOM 659 N N . SER A 1 81 ? 1.405 -12.747 -8.465 1.00 73.69 81 SER A N 1
ATOM 660 C CA . SER A 1 81 ? 2.760 -12.805 -9.001 1.00 73.69 81 SER A CA 1
ATOM 661 C C . SER A 1 81 ? 3.222 -11.395 -9.331 1.00 73.69 81 SER A C 1
ATOM 663 O O . SER A 1 81 ? 2.475 -10.612 -9.928 1.00 73.69 81 SER A O 1
ATOM 665 N N . ILE A 1 82 ? 4.450 -11.069 -8.943 1.00 73.88 82 ILE A N 1
ATOM 666 C CA . ILE A 1 82 ? 5.102 -9.804 -9.272 1.00 73.88 82 ILE A CA 1
ATOM 667 C C . ILE A 1 82 ? 6.476 -10.113 -9.840 1.00 73.88 82 ILE A C 1
ATOM 669 O O . ILE A 1 82 ? 7.258 -10.835 -9.227 1.00 73.88 82 ILE A O 1
ATOM 673 N N . ARG A 1 83 ? 6.766 -9.553 -11.010 1.00 75.25 83 ARG A N 1
ATOM 674 C CA . ARG A 1 83 ? 8.017 -9.729 -11.739 1.00 75.25 83 ARG A CA 1
ATOM 675 C C . ARG A 1 83 ? 8.631 -8.369 -12.019 1.00 75.25 83 ARG A C 1
ATOM 677 O O . ARG A 1 83 ? 7.973 -7.478 -12.546 1.00 75.25 83 ARG A O 1
ATOM 684 N N . PHE A 1 84 ? 9.897 -8.231 -11.660 1.00 73.25 84 PHE A N 1
ATOM 685 C CA . PHE A 1 84 ? 10.716 -7.070 -11.967 1.00 73.25 84 PHE A CA 1
ATOM 686 C C . PHE A 1 84 ? 11.638 -7.441 -13.112 1.00 73.25 84 PHE A C 1
ATOM 688 O O . PHE A 1 84 ? 12.387 -8.414 -13.013 1.00 73.25 84 PHE A O 1
ATOM 695 N N . LEU A 1 85 ? 11.574 -6.663 -14.180 1.00 72.56 85 LEU A N 1
ATOM 696 C CA . LEU A 1 85 ? 12.412 -6.792 -15.356 1.00 72.56 85 LEU A CA 1
ATOM 697 C C . LEU A 1 85 ? 13.263 -5.522 -15.440 1.00 72.56 85 LEU A C 1
ATOM 699 O O . LEU A 1 85 ? 12.729 -4.419 -15.539 1.00 72.56 85 LEU A O 1
ATOM 703 N N . CYS A 1 86 ? 14.587 -5.650 -15.367 1.00 65.88 86 CYS A N 1
ATOM 704 C CA . CYS A 1 86 ? 15.464 -4.535 -15.724 1.00 65.88 86 CYS A CA 1
ATOM 705 C C . CYS A 1 86 ? 15.322 -4.264 -17.224 1.00 65.88 86 CYS A C 1
ATOM 707 O O . CYS A 1 86 ? 15.408 -5.201 -18.021 1.00 65.88 86 CYS A O 1
ATOM 709 N N . ALA A 1 87 ? 15.122 -3.006 -17.617 1.00 58.03 87 ALA A N 1
ATOM 710 C CA . ALA A 1 87 ? 15.068 -2.671 -19.034 1.00 58.03 87 ALA A CA 1
ATOM 711 C C . ALA A 1 87 ? 16.461 -2.850 -19.697 1.00 58.03 87 ALA A C 1
ATOM 713 O O . ALA A 1 87 ? 17.487 -2.680 -19.022 1.00 58.03 87 ALA A O 1
ATOM 714 N N . PRO A 1 88 ? 16.518 -3.224 -20.996 1.00 57.53 88 PRO A N 1
ATOM 715 C CA . PRO A 1 88 ? 17.763 -3.440 -21.752 1.00 57.53 88 PRO A CA 1
ATOM 716 C C . PRO A 1 88 ? 18.751 -2.259 -21.628 1.00 57.53 88 PRO A C 1
ATOM 718 O O . PRO A 1 88 ? 18.311 -1.136 -21.386 1.00 57.53 88 PRO A O 1
ATOM 721 N N . PRO A 1 89 ? 20.080 -2.461 -21.793 1.00 51.31 89 PRO A N 1
ATOM 722 C CA . PRO A 1 89 ? 20.742 -3.471 -22.634 1.00 51.31 89 PRO A CA 1
ATOM 723 C C . PRO A 1 89 ? 21.224 -4.734 -21.896 1.00 51.31 89 PRO A C 1
ATOM 725 O O . PRO A 1 89 ? 21.995 -5.518 -22.446 1.00 51.31 89 PRO A O 1
ATOM 728 N N . LEU A 1 90 ? 20.821 -4.938 -20.642 1.00 53.34 90 LEU A N 1
ATOM 729 C CA . LEU A 1 90 ? 21.233 -6.107 -19.860 1.00 53.34 90 LEU A CA 1
ATOM 730 C C . LEU A 1 90 ? 20.547 -7.377 -20.399 1.00 53.34 90 LEU A C 1
ATOM 732 O O . LEU A 1 90 ? 19.369 -7.335 -20.743 1.00 53.34 90 LEU A O 1
ATOM 736 N N . GLN A 1 91 ? 21.275 -8.498 -20.496 1.00 51.59 91 GLN A N 1
ATOM 737 C CA . GLN A 1 91 ? 20.717 -9.774 -20.967 1.00 51.59 91 GLN A CA 1
ATOM 738 C C . GLN A 1 91 ? 19.476 -10.151 -20.134 1.00 51.59 91 GLN A C 1
ATOM 740 O O . GLN A 1 91 ? 19.548 -10.244 -18.909 1.00 51.59 91 GLN A O 1
ATOM 745 N N . GLU A 1 92 ? 18.340 -10.367 -20.811 1.00 52.44 92 GLU A N 1
ATOM 746 C CA . GLU A 1 92 ? 16.976 -10.452 -20.246 1.00 52.44 92 GLU A CA 1
ATOM 747 C C . GLU A 1 92 ? 16.785 -11.454 -19.092 1.00 52.44 92 GLU A C 1
ATOM 749 O O . GLU A 1 92 ? 15.813 -11.358 -18.346 1.00 52.44 92 GLU A O 1
ATOM 754 N N . LYS A 1 93 ? 17.679 -12.437 -18.937 1.00 49.09 93 LYS A N 1
ATOM 755 C CA . LYS A 1 93 ? 17.521 -13.538 -17.974 1.00 49.09 93 LYS A CA 1
ATOM 756 C C . LYS A 1 93 ? 18.281 -13.350 -16.661 1.00 49.09 93 LYS A C 1
ATOM 758 O O . LYS A 1 93 ? 17.941 -14.015 -15.688 1.00 49.09 93 LYS A O 1
ATOM 763 N N . ASP A 1 94 ? 19.241 -12.428 -16.596 1.00 48.81 94 ASP A N 1
ATOM 764 C CA . ASP A 1 94 ? 20.193 -12.386 -15.475 1.00 48.81 94 ASP A CA 1
ATOM 765 C C . ASP A 1 94 ? 19.760 -11.494 -14.303 1.00 48.81 94 ASP A C 1
ATOM 767 O O . ASP A 1 94 ? 20.419 -11.483 -13.262 1.00 48.81 94 ASP A O 1
ATOM 771 N N . ARG A 1 95 ? 18.659 -10.739 -14.425 1.00 56.22 95 ARG A N 1
ATOM 772 C CA . ARG A 1 95 ? 18.180 -9.829 -13.362 1.00 56.22 95 ARG A CA 1
ATOM 773 C C . ARG A 1 95 ? 16.657 -9.754 -13.273 1.00 56.22 95 ARG A C 1
ATOM 775 O O . ARG A 1 95 ? 16.082 -8.671 -13.230 1.00 56.22 95 ARG A O 1
ATOM 782 N N . MET A 1 96 ? 16.006 -10.914 -13.243 1.00 61.28 96 MET A N 1
ATOM 783 C CA . MET A 1 96 ? 14.573 -11.010 -12.967 1.00 61.28 96 MET A CA 1
ATOM 784 C C . MET A 1 96 ? 14.348 -11.366 -11.494 1.00 61.28 96 MET A C 1
ATOM 786 O O . MET A 1 96 ? 14.678 -12.470 -11.063 1.00 61.28 96 MET A O 1
ATOM 790 N N . TRP A 1 97 ? 13.761 -10.452 -10.718 1.00 71.94 97 TRP A N 1
ATOM 791 C CA . TRP A 1 97 ? 13.248 -10.783 -9.384 1.00 71.94 97 TRP A CA 1
ATOM 792 C C . TRP A 1 97 ? 11.767 -11.125 -9.504 1.00 71.94 97 TRP A C 1
ATOM 794 O O . TRP A 1 97 ? 10.987 -10.335 -10.040 1.00 71.94 97 TRP A O 1
ATOM 804 N N . THR A 1 98 ? 11.383 -12.308 -9.029 1.00 69.38 98 THR A N 1
ATOM 805 C CA . THR A 1 98 ? 9.996 -12.783 -9.062 1.00 69.38 98 THR A CA 1
ATOM 806 C C . THR A 1 98 ? 9.528 -13.100 -7.653 1.00 69.38 98 THR A C 1
ATOM 808 O O . THR A 1 98 ? 10.222 -13.783 -6.902 1.00 69.38 98 THR A O 1
ATOM 811 N N . HIS A 1 99 ? 8.335 -12.626 -7.313 1.00 72.62 99 HIS A N 1
ATOM 812 C CA . HIS A 1 99 ? 7.625 -13.001 -6.103 1.00 72.62 99 HIS A CA 1
ATOM 813 C C . HIS A 1 99 ? 6.284 -13.606 -6.470 1.00 72.62 99 HIS A C 1
ATOM 815 O O . HIS A 1 99 ? 5.361 -12.895 -6.870 1.00 72.62 99 HIS A O 1
ATOM 821 N N . ASP A 1 100 ? 6.216 -14.924 -6.329 1.00 66.81 100 ASP A N 1
ATOM 822 C CA . ASP A 1 100 ? 5.013 -15.715 -6.524 1.00 66.81 100 ASP A CA 1
ATOM 823 C C . ASP A 1 100 ? 4.447 -16.123 -5.168 1.00 66.81 100 ASP A C 1
ATOM 825 O O . ASP A 1 100 ? 5.137 -16.706 -4.328 1.00 66.81 100 ASP A O 1
ATOM 829 N N . VAL A 1 101 ? 3.167 -15.831 -4.969 1.00 66.69 101 VAL A N 1
ATOM 830 C CA . VAL A 1 101 ? 2.395 -16.278 -3.815 1.00 66.69 101 VAL A CA 1
ATOM 831 C C . VAL A 1 101 ? 1.295 -17.195 -4.310 1.00 66.69 101 VAL A C 1
ATOM 833 O O . VAL A 1 101 ? 0.475 -16.805 -5.145 1.00 66.69 101 VAL A O 1
ATOM 836 N N . ASP A 1 102 ? 1.286 -18.415 -3.776 1.00 63.19 102 ASP A N 1
ATOM 837 C CA . ASP A 1 102 ? 0.282 -19.432 -4.062 1.00 63.19 102 ASP A CA 1
ATOM 838 C C . ASP A 1 102 ? -0.323 -19.991 -2.763 1.00 63.19 102 ASP A C 1
ATOM 840 O O . ASP A 1 102 ? 0.368 -20.199 -1.758 1.00 63.19 102 ASP A O 1
ATOM 844 N N . HIS A 1 103 ? -1.625 -20.269 -2.801 1.00 58.31 103 HIS A N 1
ATOM 845 C CA . HIS A 1 103 ? -2.450 -20.728 -1.681 1.00 58.31 103 HIS A CA 1
ATOM 846 C C . HIS A 1 103 ? -1.955 -22.031 -1.033 1.00 58.31 103 HIS A C 1
ATOM 848 O O . HIS A 1 103 ? -2.241 -22.285 0.137 1.00 58.31 103 HIS A O 1
ATOM 854 N N . GLN A 1 104 ? -1.190 -22.848 -1.767 1.00 55.41 104 GLN A N 1
ATOM 855 C CA . GLN A 1 104 ? -0.588 -24.085 -1.254 1.00 55.41 104 GLN A CA 1
ATOM 856 C C . GLN A 1 104 ? 0.494 -23.826 -0.192 1.00 55.41 104 GLN A C 1
ATOM 858 O O . GLN A 1 104 ? 0.729 -24.679 0.663 1.00 55.41 104 GLN A O 1
ATOM 863 N N . HIS A 1 105 ? 1.118 -22.643 -0.208 1.00 47.69 105 HIS A N 1
ATOM 864 C CA . HIS A 1 105 ? 2.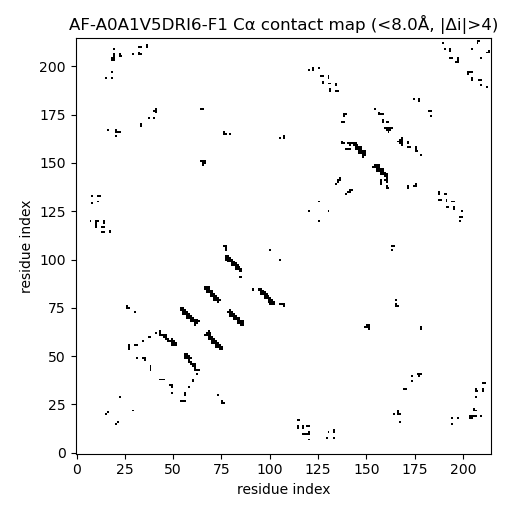214 -22.276 0.696 1.00 47.69 105 HIS A CA 1
ATOM 865 C C . HIS A 1 105 ? 1.900 -21.050 1.569 1.00 47.69 105 HIS A C 1
ATOM 867 O O . HIS A 1 105 ? 2.543 -20.851 2.598 1.00 47.69 105 HIS A O 1
ATOM 873 N N . PHE A 1 106 ? 0.878 -20.264 1.211 1.00 45.06 106 PHE A N 1
ATOM 874 C CA . PHE A 1 106 ? 0.398 -19.113 1.975 1.00 45.06 106 PHE A CA 1
ATOM 875 C C . PHE A 1 106 ? -1.103 -19.236 2.272 1.00 45.06 106 PHE A C 1
ATOM 877 O O . PHE A 1 106 ? -1.943 -18.974 1.416 1.00 45.06 106 PHE A O 1
ATOM 884 N N . SER A 1 107 ? -1.465 -19.572 3.516 1.00 49.03 107 SER A N 1
ATOM 885 C CA . SER A 1 107 ? -2.859 -19.477 3.975 1.00 49.03 107 SER A CA 1
ATOM 886 C C . SER A 1 107 ? -3.107 -18.128 4.658 1.00 49.03 107 SER A C 1
ATOM 888 O O . SER A 1 107 ? -2.784 -17.912 5.825 1.00 49.03 107 SER A O 1
ATOM 890 N N . LEU A 1 108 ? -3.702 -17.183 3.926 1.00 51.16 108 LEU A N 1
ATOM 891 C CA . LEU A 1 108 ? -4.059 -15.858 4.461 1.00 51.16 108 LEU A CA 1
ATOM 892 C C . LEU A 1 108 ? -5.172 -15.924 5.516 1.00 51.16 108 LEU A C 1
ATOM 894 O O . LEU A 1 108 ? -5.221 -15.101 6.435 1.00 51.16 108 LEU A O 1
ATOM 898 N N . ARG A 1 109 ? -6.035 -16.945 5.427 1.00 47.28 109 ARG A N 1
ATOM 899 C CA . ARG A 1 109 ? -7.200 -17.118 6.305 1.00 47.28 109 ARG A CA 1
ATOM 900 C C . ARG A 1 109 ? -6.822 -17.150 7.785 1.00 47.28 109 ARG A C 1
ATOM 902 O O . ARG A 1 109 ? -7.433 -16.445 8.583 1.00 47.28 109 ARG A O 1
ATOM 909 N N . THR A 1 110 ? -5.790 -17.898 8.165 1.00 45.72 110 THR A N 1
ATOM 910 C CA . THR A 1 110 ? -5.340 -18.046 9.563 1.00 45.72 110 THR A CA 1
ATOM 911 C C . THR A 1 110 ? -4.840 -16.732 10.167 1.00 45.72 110 THR A C 1
ATOM 913 O O . THR A 1 110 ? -5.070 -16.483 11.351 1.00 45.72 110 THR A O 1
ATOM 916 N N . ARG A 1 111 ? -4.229 -15.843 9.372 1.00 52.81 111 ARG A N 1
ATOM 917 C CA . ARG A 1 111 ? -3.798 -14.510 9.833 1.00 52.81 111 ARG A CA 1
ATOM 918 C C . ARG A 1 111 ? -4.952 -13.511 9.913 1.00 52.81 111 ARG A C 1
ATOM 920 O O . ARG A 1 111 ? -5.029 -12.769 10.893 1.00 52.81 111 ARG A O 1
ATOM 927 N N . TRP A 1 112 ? -5.888 -13.524 8.962 1.00 52.41 112 TRP A N 1
ATOM 928 C CA . TRP A 1 112 ? -7.085 -12.671 9.020 1.00 52.41 112 TRP A CA 1
ATOM 929 C C . TRP A 1 112 ? -7.957 -12.970 10.243 1.00 52.41 112 TRP A C 1
ATOM 931 O O . TRP A 1 112 ? -8.425 -12.040 10.901 1.00 52.41 112 TRP A O 1
ATOM 941 N N . PHE A 1 113 ? -8.099 -14.246 10.620 1.00 45.34 113 PHE A N 1
ATOM 942 C CA . PHE A 1 113 ? -8.791 -14.634 11.855 1.00 45.34 113 PHE A CA 1
ATOM 943 C C . PHE A 1 113 ? -8.137 -14.055 13.122 1.00 45.34 113 PHE A C 1
ATOM 945 O O . PHE A 1 113 ? -8.845 -13.742 14.082 1.00 45.34 113 PHE A O 1
ATOM 952 N N . ASN A 1 114 ? -6.814 -13.859 13.130 1.00 50.44 114 ASN A N 1
ATOM 953 C CA . ASN A 1 114 ? -6.110 -13.232 14.252 1.00 50.44 114 ASN A CA 1
ATOM 954 C C . ASN A 1 114 ? -6.274 -11.702 14.250 1.00 50.44 114 ASN A C 1
ATOM 956 O O . ASN A 1 114 ? -6.537 -11.120 15.301 1.00 50.44 114 ASN A O 1
ATOM 960 N N . LEU A 1 115 ? -6.248 -11.058 13.077 1.00 54.91 115 LEU A N 1
ATOM 961 C CA . LEU A 1 115 ? -6.502 -9.615 12.930 1.00 54.91 115 LEU A CA 1
ATOM 962 C C . LEU A 1 115 ? -7.948 -9.225 13.296 1.00 54.91 115 LEU A C 1
ATOM 964 O O . LEU A 1 115 ? -8.189 -8.162 13.879 1.00 54.91 115 LEU A O 1
ATOM 968 N N . ALA A 1 116 ? -8.923 -10.099 13.023 1.00 52.59 116 ALA A N 1
ATOM 969 C CA . ALA A 1 116 ? -10.313 -9.913 13.448 1.00 52.59 116 ALA A CA 1
ATOM 970 C C . ALA A 1 116 ? -10.458 -9.912 14.984 1.00 52.59 116 ALA A C 1
ATOM 972 O O . ALA A 1 116 ? -11.325 -9.230 15.530 1.00 52.59 116 ALA A O 1
ATOM 973 N N . LYS A 1 117 ? -9.567 -10.623 15.689 1.00 53.88 117 LYS A N 1
ATOM 974 C CA . LYS A 1 117 ? -9.498 -10.688 17.158 1.00 53.88 117 LYS A CA 1
ATOM 975 C C . LYS A 1 117 ? -8.597 -9.614 17.782 1.00 53.88 117 LYS A C 1
ATOM 977 O O . LYS A 1 117 ? -8.508 -9.555 19.013 1.00 53.88 117 LYS A O 1
ATOM 982 N N . ALA A 1 118 ? -7.948 -8.764 16.980 1.00 57.97 118 ALA A N 1
ATOM 983 C CA . ALA A 1 118 ? -7.056 -7.722 17.480 1.00 57.97 118 ALA A CA 1
ATOM 984 C C . ALA A 1 118 ? -7.799 -6.805 18.467 1.00 57.97 118 ALA A C 1
ATOM 986 O O . ALA A 1 118 ? -8.810 -6.166 18.138 1.00 57.97 118 ALA A O 1
ATOM 987 N N . LYS A 1 119 ? -7.306 -6.769 19.711 1.00 63.44 119 LYS A N 1
ATOM 988 C CA . LYS A 1 119 ? -7.907 -5.996 20.806 1.00 63.44 119 LYS A CA 1
ATOM 989 C C . LYS A 1 119 ? -7.827 -4.500 20.492 1.00 63.44 119 LYS A C 1
ATOM 991 O O . LYS A 1 119 ? -6.797 -4.019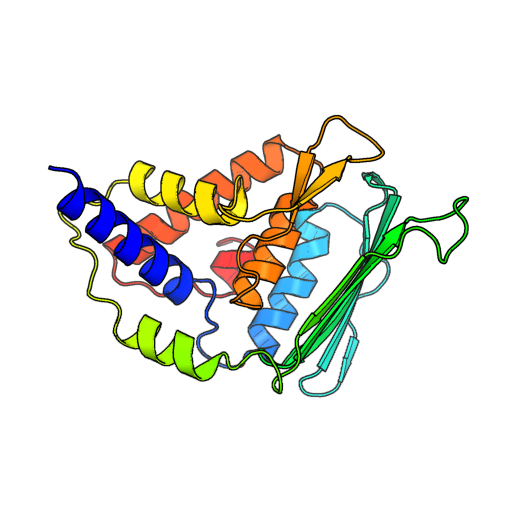 20.028 1.00 63.44 119 LYS A O 1
ATOM 996 N N . LYS A 1 120 ? -8.894 -3.756 20.812 1.00 67.12 120 LYS A N 1
ATOM 997 C CA . LYS A 1 120 ? -8.985 -2.305 20.569 1.00 67.12 120 LYS A CA 1
ATOM 998 C C . LYS A 1 120 ? -7.763 -1.556 21.124 1.00 67.12 120 LYS A C 1
ATOM 1000 O O . LYS A 1 120 ? -7.357 -1.767 22.272 1.00 67.12 120 LYS A O 1
ATOM 1005 N N . VAL A 1 121 ? -7.218 -0.648 20.315 1.00 71.75 121 VAL A N 1
ATOM 1006 C CA . VAL A 1 121 ? -6.189 0.314 20.731 1.00 71.75 121 VAL A CA 1
ATOM 1007 C C . VAL A 1 121 ? -6.798 1.275 21.759 1.00 71.75 121 VAL A C 1
ATOM 1009 O O . VAL A 1 121 ? -7.926 1.744 21.598 1.00 71.75 121 VAL A O 1
ATOM 1012 N N . LYS A 1 122 ? -6.073 1.557 22.849 1.00 72.38 122 LYS A N 1
ATOM 1013 C CA . LYS A 1 122 ? -6.510 2.531 23.860 1.00 72.38 122 LYS A CA 1
ATOM 1014 C C . LYS A 1 122 ? -6.338 3.948 23.302 1.00 72.38 122 LYS A C 1
ATOM 1016 O O . LYS A 1 122 ? -5.212 4.397 23.129 1.00 72.38 122 LYS A O 1
ATOM 1021 N N . LYS A 1 123 ? -7.451 4.640 23.038 1.00 71.19 123 LYS A N 1
ATOM 1022 C CA . LYS A 1 123 ? -7.468 5.966 22.388 1.00 71.19 123 LYS A CA 1
ATOM 1023 C C . LYS A 1 123 ? -6.815 7.080 23.204 1.00 71.19 123 LYS A C 1
ATOM 1025 O O . LYS A 1 123 ? -6.243 7.995 22.636 1.00 71.19 123 LYS A O 1
ATOM 1030 N N . ASN A 1 124 ? -6.880 6.993 24.530 1.00 70.25 124 ASN A N 1
ATOM 1031 C CA . ASN A 1 124 ? -6.428 8.040 25.451 1.00 70.25 124 ASN A CA 1
ATOM 1032 C C . ASN A 1 124 ? -4.904 8.259 25.494 1.00 70.25 124 ASN A C 1
ATOM 1034 O O . ASN A 1 124 ? -4.441 9.091 26.265 1.00 70.25 124 ASN A O 1
ATOM 1038 N N . ARG A 1 125 ? -4.126 7.494 24.721 1.00 75.81 125 ARG A N 1
ATOM 1039 C CA . ARG A 1 125 ? -2.665 7.613 24.627 1.00 75.81 125 ARG A CA 1
ATOM 1040 C C . ARG A 1 125 ? -2.138 7.534 23.195 1.00 75.81 125 ARG A C 1
ATOM 1042 O O . ARG A 1 125 ? -0.937 7.418 23.027 1.00 75.81 125 ARG A O 1
ATOM 1049 N N . LEU A 1 126 ? -3.020 7.537 22.195 1.00 87.88 126 LEU A N 1
ATOM 1050 C CA . LEU A 1 126 ? -2.612 7.443 20.797 1.00 87.88 126 LEU A CA 1
ATOM 1051 C C . LEU A 1 126 ? -2.173 8.820 20.293 1.00 87.88 126 LEU A C 1
ATOM 1053 O O . LEU A 1 126 ? -2.965 9.765 20.318 1.00 87.88 126 LEU A O 1
ATOM 1057 N N . THR A 1 127 ? -0.949 8.905 19.790 1.00 91.88 127 THR A N 1
ATOM 1058 C CA . THR A 1 127 ? -0.392 10.091 19.130 1.00 91.88 127 THR A CA 1
ATOM 1059 C C . THR A 1 127 ? -0.194 9.847 17.632 1.00 91.88 127 THR A C 1
ATOM 1061 O O . THR A 1 127 ? -0.235 8.706 17.165 1.00 91.88 127 THR A O 1
ATOM 1064 N N . GLU A 1 128 ? 0.008 10.913 16.855 1.00 93.50 128 GLU A N 1
ATOM 1065 C CA . GLU A 1 128 ? 0.419 10.775 15.450 1.00 93.50 128 GLU A CA 1
ATOM 1066 C C . GLU A 1 128 ? 1.807 10.137 15.320 1.00 93.50 128 GLU A C 1
ATOM 1068 O O . GLU A 1 128 ? 2.038 9.383 14.376 1.00 93.50 128 GLU A O 1
ATOM 1073 N N . ASP A 1 129 ? 2.699 10.363 16.288 1.00 93.06 129 ASP A N 1
ATOM 1074 C CA . ASP A 1 129 ? 4.036 9.766 16.309 1.00 93.06 129 ASP A CA 1
ATOM 1075 C C . ASP A 1 129 ? 3.982 8.245 16.463 1.00 93.06 129 ASP A C 1
ATOM 1077 O O . ASP A 1 129 ? 4.704 7.540 15.760 1.00 93.06 129 ASP A O 1
ATOM 1081 N N . ASP A 1 130 ? 3.066 7.719 17.287 1.00 91.50 130 ASP A N 1
ATOM 1082 C CA . ASP A 1 130 ? 2.847 6.270 17.390 1.00 91.50 130 ASP A CA 1
ATOM 1083 C C . ASP A 1 130 ? 2.439 5.678 16.029 1.00 91.50 130 ASP A C 1
ATOM 1085 O O . ASP A 1 130 ? 2.921 4.622 15.619 1.00 91.50 130 ASP A O 1
ATOM 1089 N N . VAL A 1 131 ? 1.557 6.366 15.295 1.00 93.94 131 VAL A N 1
ATOM 1090 C CA . VAL A 1 131 ? 1.113 5.940 13.958 1.00 93.94 131 VAL A CA 1
ATOM 1091 C C . VAL A 1 131 ? 2.255 6.043 12.950 1.00 93.94 131 VAL A C 1
ATOM 1093 O O . VAL A 1 131 ? 2.461 5.121 12.159 1.00 93.94 131 VAL A O 1
ATOM 1096 N N . ARG A 1 132 ? 3.020 7.140 12.989 1.00 95.69 132 ARG A N 1
ATOM 1097 C CA . ARG A 1 132 ? 4.184 7.372 12.127 1.00 95.69 132 ARG A CA 1
ATOM 1098 C C . ARG A 1 132 ? 5.235 6.299 12.311 1.00 95.69 132 ARG A C 1
ATOM 1100 O O . ARG A 1 132 ? 5.788 5.827 11.320 1.00 95.69 132 ARG A O 1
ATOM 1107 N N . GLU A 1 133 ? 5.493 5.899 13.545 1.00 91.44 133 GLU A N 1
ATOM 1108 C CA . GLU A 1 133 ? 6.471 4.871 13.852 1.00 91.44 133 GLU A CA 1
ATOM 1109 C C . GLU A 1 133 ? 6.076 3.521 13.243 1.00 91.44 133 GLU A C 1
ATOM 1111 O O . GLU A 1 133 ? 6.875 2.882 12.557 1.00 91.44 133 GLU A O 1
ATOM 1116 N N . ILE A 1 134 ? 4.811 3.126 13.411 1.00 92.00 134 ILE A N 1
ATOM 1117 C CA . ILE A 1 134 ? 4.285 1.886 12.839 1.00 92.00 134 ILE A CA 1
ATOM 1118 C C . ILE A 1 134 ? 4.302 1.930 11.310 1.00 92.00 134 ILE A C 1
ATOM 1120 O O . ILE A 1 134 ? 4.774 0.987 10.682 1.00 92.00 134 ILE A O 1
ATOM 1124 N N . LEU A 1 135 ? 3.850 3.025 10.692 1.00 93.25 135 LEU A N 1
ATOM 1125 C CA . LEU A 1 135 ? 3.905 3.179 9.235 1.00 93.25 135 LEU A CA 1
ATOM 1126 C C . LEU A 1 135 ? 5.344 3.192 8.709 1.00 93.25 135 LEU A C 1
ATOM 1128 O O . LEU A 1 135 ? 5.605 2.621 7.656 1.00 93.25 135 LEU A O 1
ATOM 1132 N N . SER A 1 136 ? 6.290 3.772 9.449 1.00 91.12 136 SER A N 1
ATOM 1133 C CA . SER A 1 136 ? 7.710 3.737 9.084 1.00 91.12 136 SER A CA 1
ATOM 1134 C C . SER A 1 136 ? 8.255 2.312 9.133 1.00 91.12 136 SER A C 1
ATOM 1136 O O . SER A 1 136 ? 8.925 1.888 8.195 1.00 91.12 136 SER A O 1
ATOM 1138 N N . GLY A 1 137 ? 7.909 1.541 10.167 1.00 88.06 137 GLY A N 1
ATOM 1139 C CA . GLY A 1 137 ? 8.265 0.126 10.256 1.00 88.06 137 GLY A CA 1
ATOM 1140 C C . GLY A 1 137 ? 7.555 -0.752 9.221 1.00 88.06 137 GLY A C 1
ATOM 1141 O O . GLY A 1 137 ? 8.083 -1.787 8.844 1.00 88.06 137 GLY A O 1
ATOM 1142 N N . LEU A 1 138 ? 6.379 -0.361 8.730 1.00 89.19 138 LEU A N 1
ATOM 1143 C CA . LEU A 1 138 ? 5.661 -1.091 7.680 1.00 89.19 138 LEU A CA 1
ATOM 1144 C C . LEU A 1 138 ? 6.193 -0.777 6.279 1.00 89.19 138 LEU A C 1
ATOM 1146 O O . LEU A 1 138 ? 6.294 -1.675 5.445 1.00 89.19 138 LEU A O 1
ATOM 1150 N N . LEU A 1 139 ? 6.480 0.502 6.017 1.00 90.62 139 LEU A N 1
ATOM 1151 C CA . LEU A 1 139 ? 6.663 1.023 4.666 1.00 90.62 139 LEU A CA 1
ATOM 1152 C C . LEU A 1 139 ? 8.070 1.514 4.371 1.00 90.62 139 LEU A C 1
ATOM 1154 O O . LEU A 1 139 ? 8.491 1.402 3.231 1.00 90.62 139 LEU A O 1
ATOM 1158 N N . VAL A 1 140 ? 8.776 2.096 5.341 1.00 88.88 140 VAL A N 1
ATOM 1159 C CA . VAL A 1 140 ? 10.073 2.759 5.116 1.00 88.88 140 VAL A CA 1
ATOM 1160 C C . VAL A 1 140 ? 11.225 1.815 5.426 1.00 88.88 140 VAL A C 1
ATOM 1162 O O . VAL A 1 140 ? 12.163 1.717 4.639 1.00 88.88 140 VAL A O 1
ATOM 1165 N N . HIS A 1 141 ? 11.150 1.124 6.564 1.00 86.44 141 HIS A N 1
ATOM 1166 C CA . HIS A 1 141 ? 12.187 0.227 7.057 1.00 86.44 141 HIS A CA 1
ATOM 1167 C C . HIS A 1 141 ? 11.561 -1.036 7.678 1.00 86.44 141 HIS A C 1
ATOM 1169 O O . HIS A 1 141 ? 11.487 -1.150 8.904 1.00 86.44 141 HIS A O 1
ATOM 1175 N N . PRO A 1 142 ? 11.084 -1.982 6.845 1.00 83.38 142 PRO A N 1
ATOM 1176 C CA . PRO A 1 142 ? 10.523 -3.242 7.323 1.00 83.38 142 PRO A CA 1
ATOM 1177 C C . PRO A 1 142 ? 11.502 -4.017 8.197 1.00 83.38 142 PRO A C 1
ATOM 1179 O O . PRO A 1 142 ? 12.697 -4.006 7.936 1.00 83.38 142 PRO A O 1
ATOM 1182 N N . ALA A 1 143 ? 11.020 -4.761 9.192 1.00 75.25 143 ALA A N 1
ATOM 1183 C CA . ALA A 1 143 ? 11.905 -5.583 10.027 1.00 75.25 143 ALA A CA 1
ATOM 1184 C C . ALA A 1 143 ? 12.680 -6.638 9.211 1.00 75.25 143 ALA A C 1
ATOM 1186 O O . ALA A 1 143 ? 13.846 -6.904 9.479 1.00 75.25 143 ALA A O 1
ATOM 1187 N N . VAL A 1 144 ? 12.033 -7.210 8.191 1.00 74.31 144 VAL A N 1
ATOM 1188 C CA . VAL A 1 144 ? 12.644 -8.139 7.237 1.00 74.31 144 VAL A CA 1
ATOM 1189 C C . VAL A 1 144 ? 12.533 -7.518 5.854 1.00 74.31 144 VAL A C 1
ATOM 1191 O O . VAL A 1 144 ? 11.429 -7.346 5.336 1.00 74.31 144 VAL A O 1
ATOM 1194 N N . HIS A 1 145 ? 13.670 -7.152 5.269 1.00 82.19 145 HIS A N 1
ATOM 1195 C CA . HIS A 1 145 ? 13.724 -6.617 3.916 1.00 82.19 145 HIS A CA 1
ATOM 1196 C C . HIS A 1 145 ? 15.028 -6.965 3.206 1.00 82.19 145 HIS A C 1
ATOM 1198 O O . HIS A 1 145 ? 16.077 -7.150 3.817 1.00 82.19 145 HIS A O 1
ATOM 1204 N N . GLN A 1 146 ? 14.934 -7.020 1.886 1.00 79.81 146 GLN A N 1
ATOM 1205 C CA . GLN A 1 146 ? 16.045 -7.042 0.954 1.00 79.81 146 GLN A CA 1
ATOM 1206 C C . GLN A 1 146 ? 16.311 -5.615 0.487 1.00 79.81 146 GLN A C 1
ATOM 1208 O O . GLN A 1 146 ? 15.371 -4.854 0.254 1.00 79.81 146 GLN A O 1
ATOM 1213 N N . HIS A 1 147 ? 17.584 -5.268 0.336 1.00 79.00 147 HIS A N 1
ATOM 1214 C CA . HIS A 1 147 ? 17.996 -4.032 -0.313 1.00 79.00 147 HIS A CA 1
ATOM 1215 C C . HIS A 1 147 ? 18.174 -4.278 -1.807 1.00 79.00 147 HIS A C 1
ATOM 1217 O O . HIS A 1 147 ? 18.904 -5.188 -2.197 1.00 79.00 147 HIS A O 1
ATOM 1223 N N . LEU A 1 148 ? 17.547 -3.444 -2.630 1.00 74.50 148 LEU A N 1
ATOM 1224 C CA . LEU A 1 148 ? 17.898 -3.308 -4.035 1.00 74.50 148 LEU A CA 1
ATOM 1225 C C . LEU A 1 148 ? 18.600 -1.967 -4.217 1.00 74.50 148 LEU A C 1
ATOM 1227 O O . LEU A 1 148 ? 18.117 -0.927 -3.762 1.00 74.50 148 LEU A O 1
ATOM 1231 N N . VAL A 1 149 ? 19.757 -2.013 -4.868 1.00 66.12 149 VAL A N 1
ATOM 1232 C CA . VAL A 1 149 ? 20.489 -0.810 -5.258 1.00 66.12 149 VAL A CA 1
ATOM 1233 C C . VAL A 1 149 ? 19.764 -0.211 -6.456 1.00 66.12 149 VAL A C 1
ATOM 1235 O O . VAL A 1 149 ? 19.608 -0.886 -7.477 1.00 66.12 149 VAL A O 1
ATOM 1238 N N . SER A 1 150 ? 19.298 1.029 -6.321 1.00 64.88 150 SER A N 1
ATOM 1239 C CA . SER A 1 150 ? 18.757 1.768 -7.457 1.00 64.88 150 SER A CA 1
ATOM 1240 C C . SER A 1 150 ? 19.862 1.996 -8.495 1.00 64.88 150 SER A C 1
ATOM 1242 O O . SER A 1 150 ? 20.964 2.414 -8.134 1.00 64.88 150 SER A O 1
ATOM 1244 N N . PRO A 1 151 ? 19.609 1.718 -9.785 1.00 60.12 151 PRO A N 1
ATOM 1245 C CA . PRO A 1 151 ? 20.593 1.962 -10.831 1.00 60.12 151 PRO A CA 1
ATOM 1246 C C . PRO A 1 151 ? 20.686 3.441 -11.245 1.00 60.12 151 PRO A C 1
ATOM 1248 O O . PRO A 1 151 ? 21.573 3.772 -12.028 1.00 60.12 151 PRO A O 1
ATOM 1251 N N . ILE A 1 152 ? 19.797 4.317 -10.753 1.00 56.47 152 ILE A N 1
ATOM 1252 C CA . ILE A 1 152 ? 19.751 5.743 -11.129 1.00 56.47 152 ILE A CA 1
ATOM 1253 C C . ILE A 1 152 ? 20.181 6.687 -10.000 1.00 56.47 152 ILE A C 1
ATOM 1255 O O . ILE A 1 152 ? 20.718 7.758 -10.278 1.00 56.47 152 ILE A O 1
ATOM 1259 N N . ASP A 1 153 ? 19.987 6.323 -8.736 1.00 62.91 153 ASP A N 1
ATOM 1260 C CA . ASP A 1 153 ? 20.262 7.213 -7.607 1.00 62.91 153 ASP A CA 1
ATOM 1261 C C . ASP A 1 153 ? 20.693 6.459 -6.337 1.00 62.91 153 ASP A C 1
ATOM 1263 O O . ASP A 1 153 ? 20.761 5.234 -6.289 1.00 62.91 153 ASP A O 1
ATOM 1267 N N . ASN A 1 154 ? 20.975 7.206 -5.264 1.00 64.94 154 ASN A N 1
ATOM 1268 C CA . ASN A 1 154 ? 21.284 6.644 -3.942 1.00 64.94 154 ASN A CA 1
ATOM 1269 C C . ASN A 1 154 ? 20.031 6.108 -3.214 1.00 64.94 154 ASN A C 1
ATOM 1271 O O . ASN A 1 154 ? 20.056 5.901 -1.993 1.00 64.94 154 ASN A O 1
ATOM 1275 N N . HIS A 1 155 ? 18.914 5.919 -3.924 1.00 68.81 155 HIS A N 1
ATOM 1276 C CA . HIS A 1 155 ? 17.696 5.377 -3.347 1.00 68.81 155 HIS A CA 1
ATOM 1277 C C . HIS A 1 155 ? 17.889 3.900 -3.022 1.00 68.81 155 HIS A C 1
ATOM 1279 O O . HIS A 1 155 ? 18.080 3.042 -3.883 1.00 68.81 155 HIS A O 1
ATOM 1285 N N . ASN A 1 156 ? 17.828 3.598 -1.730 1.00 71.62 156 ASN A N 1
ATOM 1286 C CA . ASN A 1 156 ? 17.876 2.235 -1.233 1.00 71.62 156 ASN A CA 1
ATOM 1287 C C . ASN A 1 156 ? 16.455 1.682 -1.186 1.00 71.62 156 ASN A C 1
ATOM 1289 O O . ASN A 1 156 ? 15.746 1.867 -0.190 1.00 71.62 156 ASN A O 1
ATOM 1293 N N . ILE A 1 157 ? 16.063 1.004 -2.262 1.00 80.31 157 ILE A N 1
ATOM 1294 C CA . ILE A 1 157 ? 14.783 0.307 -2.351 1.00 80.31 157 ILE A CA 1
ATOM 1295 C C . ILE A 1 157 ? 14.815 -0.855 -1.362 1.00 80.31 157 ILE A C 1
ATOM 1297 O O . ILE A 1 157 ? 15.762 -1.644 -1.331 1.00 80.31 157 ILE A O 1
ATOM 1301 N N . ARG A 1 158 ? 13.767 -0.976 -0.550 1.00 85.62 158 ARG A N 1
ATOM 1302 C CA . ARG A 1 158 ? 13.603 -2.083 0.392 1.00 85.62 158 ARG A CA 1
ATOM 1303 C C . ARG A 1 158 ? 12.403 -2.919 -0.012 1.00 85.62 158 ARG A C 1
ATOM 1305 O O . ARG A 1 158 ? 11.315 -2.385 -0.170 1.00 85.62 158 ARG A O 1
ATOM 1312 N N . ILE A 1 159 ? 12.571 -4.230 -0.149 1.00 82.62 159 ILE A N 1
ATOM 1313 C CA . ILE A 1 159 ? 11.474 -5.155 -0.476 1.00 82.62 159 ILE A CA 1
ATOM 1314 C C . ILE A 1 159 ? 11.344 -6.197 0.630 1.00 82.62 159 ILE A C 1
ATOM 1316 O O . ILE A 1 159 ? 12.322 -6.831 1.000 1.00 82.62 159 ILE A O 1
ATOM 1320 N N . GLY A 1 160 ? 10.140 -6.376 1.172 1.00 74.69 160 GLY A N 1
ATOM 1321 C CA . GLY A 1 160 ? 9.872 -7.358 2.235 1.00 74.69 160 GLY A CA 1
ATOM 1322 C C . GLY A 1 160 ? 8.782 -6.942 3.224 1.00 74.69 160 GLY A C 1
ATOM 1323 O O . GLY A 1 160 ? 8.185 -7.793 3.880 1.00 74.69 160 GLY A O 1
ATOM 1324 N N . GLY A 1 161 ? 8.452 -5.648 3.280 1.00 78.50 161 GLY A N 1
ATOM 1325 C CA . GLY A 1 161 ? 7.309 -5.141 4.038 1.00 78.50 161 GLY A CA 1
ATOM 1326 C C . GLY A 1 161 ? 6.007 -5.794 3.587 1.00 78.50 161 GLY A C 1
ATOM 1327 O O . GLY A 1 161 ? 5.662 -5.742 2.410 1.00 78.50 161 GLY A O 1
ATOM 1328 N N . GLY A 1 162 ? 5.306 -6.431 4.527 1.00 76.62 162 GLY A N 1
ATOM 1329 C CA . GLY A 1 162 ? 4.023 -7.079 4.277 1.00 76.62 162 GLY A CA 1
ATOM 1330 C C . GLY A 1 162 ? 4.076 -8.325 3.412 1.00 76.62 162 GLY A C 1
ATOM 1331 O O . GLY A 1 162 ? 3.054 -8.659 2.841 1.00 76.62 162 GLY A O 1
ATOM 1332 N N . ILE A 1 163 ? 5.206 -9.032 3.307 1.00 74.69 163 ILE A N 1
ATOM 1333 C CA . ILE A 1 163 ? 5.301 -10.282 2.521 1.00 74.69 163 ILE A CA 1
ATOM 1334 C C . ILE A 1 163 ? 4.251 -11.343 2.914 1.00 74.69 163 ILE A C 1
ATOM 1336 O O . ILE A 1 163 ? 3.952 -12.260 2.159 1.00 74.69 163 ILE A O 1
ATOM 1340 N N . ASP A 1 164 ? 3.668 -11.211 4.103 1.00 72.69 164 ASP A N 1
ATOM 1341 C CA . ASP A 1 164 ? 2.580 -12.027 4.622 1.00 72.69 164 ASP A CA 1
ATOM 1342 C C . ASP A 1 164 ? 1.165 -11.480 4.397 1.00 72.69 164 ASP A C 1
ATOM 1344 O O . ASP A 1 164 ? 0.185 -12.135 4.762 1.00 72.69 164 ASP A O 1
ATOM 1348 N N . ASN A 1 165 ? 1.046 -10.291 3.817 1.00 79.19 165 ASN A N 1
ATOM 1349 C CA . ASN A 1 165 ? -0.200 -9.645 3.457 1.00 79.19 165 ASN A CA 1
ATOM 1350 C C . ASN A 1 165 ? -0.078 -9.050 2.037 1.00 79.19 165 ASN A C 1
ATOM 1352 O O . ASN A 1 165 ? 0.555 -8.008 1.870 1.00 79.19 165 ASN A O 1
ATOM 1356 N N . PRO A 1 166 ? -0.747 -9.630 1.023 1.00 76.88 166 PRO A N 1
ATOM 1357 C CA . PRO A 1 166 ? -0.626 -9.202 -0.375 1.00 76.88 166 PRO A CA 1
ATOM 1358 C C . PRO A 1 166 ? -0.915 -7.710 -0.578 1.00 76.88 166 PRO A C 1
ATOM 1360 O O . PRO A 1 166 ? -0.236 -7.042 -1.350 1.00 76.88 166 PRO A O 1
ATOM 1363 N N . PHE A 1 167 ? -1.894 -7.155 0.135 1.00 83.56 167 PHE A N 1
ATOM 1364 C CA . PHE A 1 167 ? -2.299 -5.758 -0.005 1.00 83.56 167 PHE A CA 1
ATOM 1365 C C . PHE A 1 167 ? -1.266 -4.806 0.596 1.00 83.56 167 PHE A C 1
ATOM 1367 O O . PHE A 1 167 ? -0.925 -3.790 -0.011 1.00 83.56 167 PHE A O 1
ATOM 1374 N N . LEU A 1 168 ? -0.726 -5.149 1.768 1.00 87.38 168 LEU A N 1
ATOM 1375 C CA . LEU A 1 168 ? 0.378 -4.400 2.360 1.00 87.38 168 LEU A CA 1
ATOM 1376 C C . LEU A 1 168 ? 1.633 -4.509 1.493 1.00 87.38 168 LEU A C 1
ATOM 1378 O O . LEU A 1 168 ? 2.281 -3.495 1.265 1.00 87.38 168 LEU A O 1
ATOM 1382 N N . PHE A 1 169 ? 1.944 -5.701 0.981 1.00 84.44 169 PHE A N 1
ATOM 1383 C CA . PHE A 1 169 ? 3.083 -5.920 0.095 1.00 84.44 169 PHE A CA 1
ATOM 1384 C C . PHE A 1 169 ? 2.996 -5.057 -1.164 1.00 84.44 169 PHE A C 1
ATOM 1386 O O . PHE A 1 169 ? 3.927 -4.324 -1.487 1.00 84.44 169 PHE A O 1
ATOM 1393 N N . LEU A 1 170 ? 1.846 -5.072 -1.840 1.00 82.88 170 LEU A N 1
ATOM 1394 C CA . LEU A 1 170 ? 1.597 -4.250 -3.022 1.00 82.88 170 LEU A CA 1
ATOM 1395 C C . LEU A 1 170 ? 1.737 -2.759 -2.706 1.00 82.88 170 LEU A C 1
ATOM 1397 O O . LEU A 1 170 ? 2.409 -2.031 -3.441 1.00 82.88 170 LEU A O 1
ATOM 1401 N N . PHE A 1 171 ? 1.154 -2.296 -1.596 1.00 90.12 171 PHE A N 1
ATOM 1402 C CA . PHE A 1 171 ? 1.290 -0.901 -1.180 1.00 90.12 171 PHE A CA 1
ATOM 1403 C C . PHE A 1 171 ? 2.741 -0.539 -0.830 1.00 90.12 171 PHE A C 1
ATOM 1405 O O . PHE A 1 171 ? 3.214 0.538 -1.186 1.00 90.12 171 PHE A O 1
ATOM 1412 N N . HIS A 1 172 ? 3.470 -1.444 -0.179 1.00 89.88 172 HIS A N 1
ATOM 1413 C CA . HIS A 1 172 ? 4.887 -1.284 0.119 1.00 89.88 172 HIS A CA 1
ATOM 1414 C C . HIS A 1 172 ? 5.708 -1.133 -1.166 1.00 89.88 172 HIS A C 1
ATOM 1416 O O . HIS A 1 172 ? 6.531 -0.225 -1.242 1.00 89.88 172 HIS A O 1
ATOM 1422 N N . LEU A 1 173 ? 5.420 -1.917 -2.210 1.00 85.50 173 LEU A N 1
ATOM 1423 C CA . LEU A 1 173 ? 6.035 -1.735 -3.528 1.00 85.50 173 LEU A CA 1
ATOM 1424 C C . LEU A 1 173 ? 5.677 -0.383 -4.155 1.00 85.50 173 LEU A C 1
ATOM 1426 O O . LEU A 1 173 ? 6.567 0.312 -4.636 1.00 85.50 173 LEU A O 1
ATOM 1430 N N . ARG A 1 174 ? 4.403 0.037 -4.091 1.00 87.94 174 ARG A N 1
ATOM 1431 C CA . ARG A 1 174 ? 3.983 1.385 -4.525 1.00 87.94 174 ARG A CA 1
ATOM 1432 C C . ARG A 1 174 ? 4.807 2.471 -3.839 1.00 87.94 174 ARG A C 1
ATOM 1434 O O . ARG A 1 174 ? 5.239 3.414 -4.491 1.00 87.94 174 ARG A O 1
ATOM 1441 N N . TYR A 1 175 ? 5.035 2.344 -2.539 1.00 91.38 175 TYR A N 1
ATOM 1442 C CA . TYR A 1 175 ? 5.795 3.323 -1.774 1.00 91.38 175 TYR A CA 1
ATOM 1443 C C . TYR A 1 175 ? 7.298 3.286 -2.101 1.00 91.38 175 TYR A C 1
ATOM 1445 O O . TYR A 1 175 ? 7.887 4.321 -2.400 1.00 91.38 175 TYR A O 1
ATOM 1453 N N . GLN A 1 176 ? 7.918 2.105 -2.068 1.00 88.06 176 GLN A N 1
ATOM 1454 C CA . GLN A 1 176 ? 9.370 1.929 -2.192 1.00 88.06 176 GLN A CA 1
ATOM 1455 C C . GLN A 1 176 ? 9.902 2.125 -3.607 1.00 88.06 176 GLN A C 1
ATOM 1457 O O . GLN A 1 176 ? 11.055 2.508 -3.754 1.00 88.06 176 GLN A O 1
ATOM 1462 N N . LEU A 1 177 ? 9.096 1.882 -4.639 1.00 82.81 177 LEU A N 1
ATOM 1463 C CA . LEU A 1 177 ? 9.522 2.059 -6.030 1.00 82.81 177 LEU A CA 1
ATOM 1464 C C . LEU A 1 177 ? 9.272 3.473 -6.562 1.00 82.81 177 LEU A C 1
ATOM 1466 O O . LEU A 1 177 ? 9.701 3.785 -7.664 1.00 82.81 177 LEU A O 1
ATOM 1470 N N . CYS A 1 178 ? 8.605 4.342 -5.800 1.00 84.69 178 CYS A N 1
ATOM 1471 C CA . CYS A 1 178 ? 8.559 5.762 -6.138 1.00 84.69 178 CYS A CA 1
ATOM 1472 C C . CYS A 1 178 ? 9.974 6.334 -5.970 1.00 84.69 178 CYS A C 1
ATOM 1474 O O . CYS A 1 178 ? 10.479 6.225 -4.856 1.00 84.69 178 CYS A O 1
ATOM 1476 N N . PRO A 1 179 ? 10.616 6.923 -6.996 1.00 78.69 179 PRO A N 1
ATOM 1477 C CA . PRO A 1 179 ? 11.981 7.452 -6.886 1.00 78.69 179 PRO A CA 1
ATOM 1478 C C . PRO A 1 179 ? 12.046 8.783 -6.113 1.00 78.69 179 PRO A C 1
ATOM 1480 O O . PRO A 1 179 ? 13.002 9.022 -5.378 1.00 78.69 179 PRO A O 1
ATOM 1483 N N . ASP A 1 180 ? 10.994 9.606 -6.168 1.00 84.50 180 ASP A N 1
ATOM 1484 C CA . ASP A 1 180 ? 10.925 10.905 -5.483 1.00 84.50 180 ASP A CA 1
ATOM 1485 C C . ASP A 1 180 ? 10.791 10.748 -3.952 1.00 84.50 180 ASP A C 1
ATOM 1487 O O . ASP A 1 180 ? 9.752 10.338 -3.419 1.00 84.50 180 ASP A O 1
ATOM 1491 N N . ILE A 1 181 ? 11.855 11.108 -3.225 1.00 85.94 181 ILE A N 1
ATOM 1492 C CA . ILE A 1 181 ? 11.900 11.056 -1.758 1.00 85.94 181 ILE A CA 1
ATOM 1493 C C . ILE A 1 181 ? 10.923 12.024 -1.089 1.00 85.94 181 ILE A C 1
ATOM 1495 O O . ILE A 1 181 ? 10.304 11.665 -0.083 1.00 85.94 181 ILE A O 1
ATOM 1499 N N . ASP A 1 182 ? 10.732 13.216 -1.645 1.00 89.12 182 ASP A N 1
ATOM 1500 C CA . ASP A 1 182 ? 9.829 14.210 -1.079 1.00 89.12 182 ASP A CA 1
ATOM 1501 C C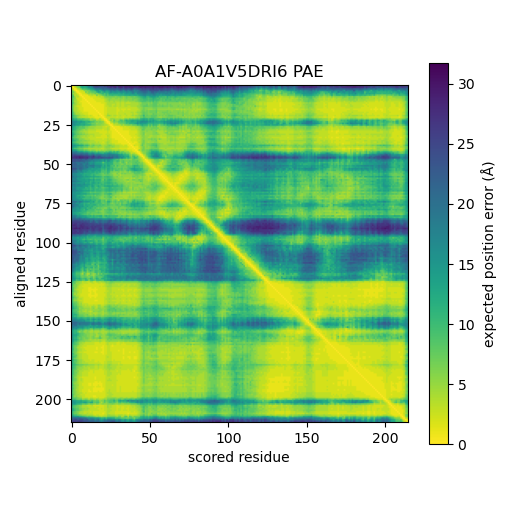 . ASP A 1 182 ? 8.384 13.759 -1.252 1.00 89.12 182 ASP A C 1
ATOM 1503 O O . ASP A 1 182 ? 7.566 13.916 -0.341 1.00 89.12 182 ASP A O 1
ATOM 1507 N N . LYS A 1 183 ? 8.067 13.108 -2.375 1.00 89.50 183 LYS A N 1
ATOM 1508 C CA . LYS A 1 183 ? 6.755 12.491 -2.584 1.00 89.50 183 LYS A CA 1
ATOM 1509 C C . LYS A 1 183 ? 6.491 11.355 -1.604 1.00 89.50 183 LYS A C 1
ATOM 1511 O O . LYS A 1 183 ? 5.410 11.320 -1.013 1.00 89.50 183 LYS A O 1
ATOM 1516 N N . ARG A 1 184 ? 7.474 10.485 -1.350 1.00 90.81 184 ARG A N 1
ATOM 1517 C CA . ARG A 1 184 ? 7.374 9.454 -0.299 1.00 90.81 184 ARG A 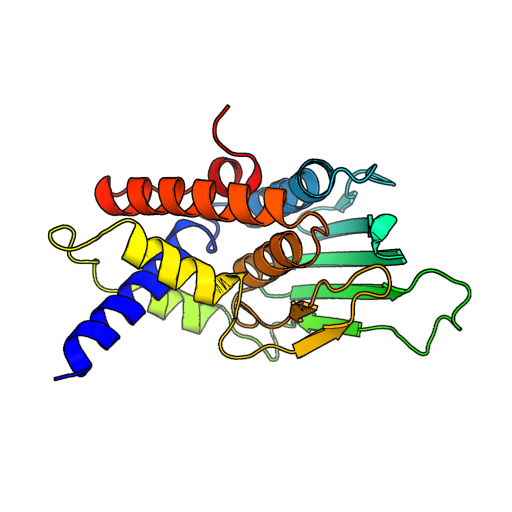CA 1
ATOM 1518 C C . ARG A 1 184 ? 7.146 10.076 1.085 1.00 90.81 184 ARG A C 1
ATOM 1520 O O . ARG A 1 184 ? 6.261 9.634 1.812 1.00 90.81 184 ARG A O 1
ATOM 1527 N N . ASN A 1 185 ? 7.862 11.146 1.429 1.00 92.69 185 ASN A N 1
ATOM 1528 C CA . ASN A 1 185 ? 7.705 11.841 2.713 1.00 92.69 185 ASN A CA 1
ATOM 1529 C C . ASN A 1 185 ? 6.325 12.510 2.871 1.00 92.69 185 ASN A C 1
ATOM 1531 O O . ASN A 1 185 ? 5.710 12.433 3.945 1.00 92.69 185 ASN A O 1
ATOM 1535 N N . ARG A 1 186 ? 5.810 13.135 1.801 1.00 94.25 186 ARG A N 1
ATOM 1536 C CA . ARG A 1 186 ? 4.442 13.678 1.756 1.00 94.25 186 ARG A CA 1
ATOM 1537 C C . ARG A 1 186 ? 3.408 12.568 1.918 1.00 94.25 186 ARG A C 1
ATOM 1539 O O . ARG A 1 186 ? 2.483 12.712 2.716 1.00 94.25 186 ARG A O 1
ATOM 1546 N N . GLU A 1 187 ? 3.602 11.444 1.234 1.00 94.62 187 GLU A N 1
ATOM 1547 C CA . GLU A 1 187 ? 2.716 10.284 1.328 1.00 94.62 187 GLU A CA 1
ATOM 1548 C C . GLU A 1 187 ? 2.707 9.684 2.733 1.00 94.62 187 GLU A C 1
ATOM 1550 O O . GLU A 1 187 ? 1.638 9.442 3.288 1.00 94.62 187 GLU A O 1
ATOM 1555 N N . LEU A 1 188 ? 3.873 9.513 3.362 1.00 95.25 188 LEU A N 1
ATOM 1556 C CA . LEU A 1 188 ? 3.956 9.047 4.745 1.00 95.25 188 LEU A CA 1
ATOM 1557 C C . LEU A 1 188 ? 3.180 9.975 5.686 1.00 95.25 188 LEU A C 1
ATOM 1559 O O . LEU A 1 188 ? 2.418 9.503 6.525 1.00 95.25 188 LEU A O 1
ATOM 1563 N N . THR A 1 189 ? 3.329 11.290 5.526 1.00 96.31 189 THR A N 1
ATOM 1564 C CA . THR A 1 189 ? 2.604 12.274 6.342 1.00 96.31 189 THR A CA 1
ATOM 1565 C C . THR A 1 189 ? 1.093 12.189 6.121 1.00 96.31 189 THR A C 1
ATOM 1567 O O . THR A 1 189 ? 0.337 12.137 7.091 1.00 96.31 189 THR A O 1
ATOM 1570 N N . ARG A 1 190 ? 0.645 12.067 4.866 1.00 95.50 190 ARG A N 1
ATOM 1571 C CA . ARG A 1 190 ? -0.771 11.861 4.529 1.00 95.50 190 ARG A CA 1
ATOM 1572 C C . ARG A 1 190 ? -1.327 10.589 5.174 1.00 95.50 190 ARG A C 1
ATOM 1574 O O . ARG A 1 190 ? -2.413 10.621 5.753 1.00 95.50 190 ARG A O 1
ATOM 1581 N N . LE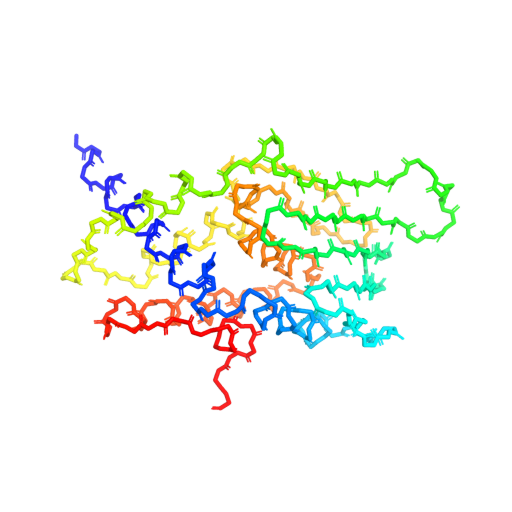U A 1 191 ? -0.587 9.482 5.106 1.00 96.06 191 LEU A N 1
ATOM 1582 C CA . LEU A 1 191 ? -0.981 8.204 5.702 1.00 96.06 191 LEU A CA 1
ATOM 1583 C C . LEU A 1 191 ? -1.055 8.289 7.229 1.00 96.06 191 LEU A C 1
ATOM 1585 O O . LE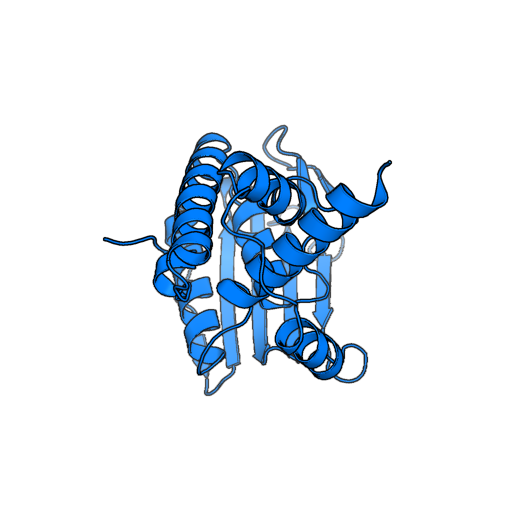U A 1 191 ? -2.006 7.770 7.812 1.00 96.06 191 LEU A O 1
ATOM 1589 N N . VAL A 1 192 ? -0.111 8.980 7.877 1.00 96.12 192 VAL A N 1
ATOM 1590 C CA . VAL A 1 192 ? -0.159 9.234 9.326 1.00 96.12 192 VAL A CA 1
ATOM 1591 C C . VAL A 1 192 ? -1.461 9.932 9.696 1.00 96.12 192 VAL A C 1
ATOM 1593 O O . VAL A 1 192 ? -2.202 9.427 10.540 1.00 96.12 192 VAL A O 1
ATOM 1596 N N . THR A 1 193 ? -1.796 11.027 9.011 1.00 94.94 193 THR A N 1
ATOM 1597 C CA . THR A 1 193 ? -3.045 11.758 9.249 1.00 94.94 193 THR A CA 1
ATOM 1598 C C . THR A 1 193 ? -4.278 10.883 8.997 1.00 94.94 193 THR A C 1
ATOM 1600 O O . THR A 1 193 ? -5.212 10.887 9.801 1.00 94.94 193 THR A O 1
ATOM 1603 N N . LEU A 1 194 ? -4.289 10.106 7.910 1.00 94.38 194 LEU A N 1
ATOM 1604 C CA . LEU A 1 194 ? -5.395 9.214 7.549 1.00 94.38 194 LEU A CA 1
ATOM 1605 C C . LEU A 1 194 ? -5.648 8.150 8.626 1.00 94.38 194 LEU A C 1
ATOM 1607 O O . LEU A 1 194 ? -6.761 8.038 9.147 1.00 94.38 194 LEU A O 1
ATOM 1611 N N . PHE A 1 195 ? -4.615 7.394 9.003 1.00 93.56 195 PHE A N 1
ATOM 1612 C CA . PHE A 1 195 ? -4.748 6.326 9.991 1.00 93.56 195 PHE A CA 1
ATOM 1613 C C . PHE A 1 195 ? -5.005 6.870 11.394 1.00 93.56 195 PHE A C 1
ATOM 1615 O O . PHE A 1 195 ? -5.833 6.309 12.112 1.00 93.56 195 PHE A O 1
ATOM 1622 N N . TYR A 1 196 ? -4.379 7.983 11.779 1.00 93.50 196 TYR A N 1
ATOM 1623 C CA . TYR A 1 196 ? -4.658 8.631 13.059 1.00 93.50 196 TYR A CA 1
ATOM 1624 C C . TYR A 1 196 ? -6.135 9.044 13.175 1.00 93.50 196 TYR A C 1
ATOM 1626 O O . TYR A 1 196 ? -6.800 8.737 14.172 1.00 93.50 196 TYR A O 1
ATOM 1634 N N . ARG A 1 197 ? -6.701 9.653 12.123 1.00 91.62 197 ARG A N 1
ATOM 1635 C CA . ARG A 1 197 ? -8.135 9.989 12.059 1.00 91.62 197 ARG A CA 1
ATOM 1636 C C . ARG A 1 197 ? -9.021 8.745 12.140 1.00 91.62 197 ARG A C 1
ATOM 1638 O O . ARG A 1 197 ? -9.982 8.740 12.910 1.00 91.62 197 ARG A O 1
ATOM 1645 N N . ALA A 1 198 ? -8.699 7.683 11.403 1.00 90.06 198 ALA A N 1
ATOM 1646 C CA . ALA A 1 198 ? -9.471 6.439 11.437 1.00 90.06 198 ALA A CA 1
ATOM 1647 C C . ALA A 1 198 ? -9.457 5.787 12.834 1.00 90.06 198 ALA A C 1
ATOM 1649 O O . ALA A 1 198 ? -10.505 5.406 13.363 1.00 90.06 198 ALA A O 1
ATOM 1650 N N . LEU A 1 199 ? -8.292 5.734 13.484 1.00 89.44 199 LEU A N 1
ATOM 1651 C CA . LEU A 1 199 ? -8.114 5.158 14.820 1.00 89.44 199 LEU A CA 1
ATOM 1652 C C . LEU A 1 199 ? -8.844 5.955 15.913 1.00 89.44 199 LEU A C 1
ATOM 1654 O O . LEU A 1 199 ? -9.442 5.373 16.825 1.00 89.44 199 LEU A O 1
ATOM 1658 N N . THR A 1 200 ? -8.832 7.285 15.826 1.00 87.62 200 THR A N 1
ATOM 1659 C CA . THR A 1 200 ? -9.503 8.157 16.803 1.00 87.62 200 THR A CA 1
ATOM 1660 C C . THR A 1 200 ? -11.021 8.161 16.617 1.00 87.62 200 THR A C 1
ATOM 1662 O O . THR A 1 200 ? -11.756 8.058 17.606 1.00 87.62 200 THR A O 1
ATOM 1665 N N . LYS A 1 201 ? -11.514 8.161 15.371 1.00 84.12 201 LYS A N 1
ATOM 1666 C CA . LYS A 1 201 ? -12.951 8.229 15.045 1.00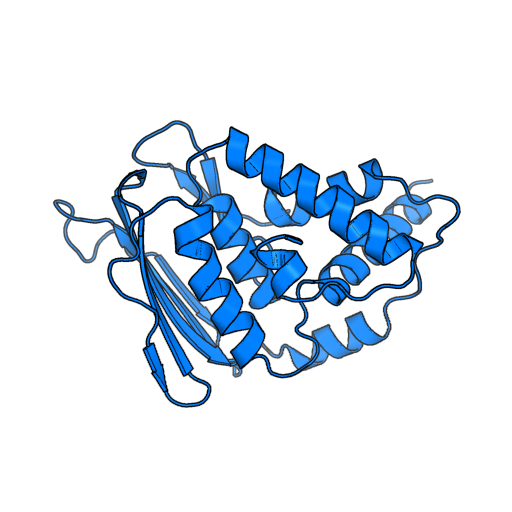 84.12 201 LYS A CA 1
ATOM 1667 C C . LYS A 1 201 ? -13.657 6.872 14.889 1.00 84.12 201 LYS A C 1
ATOM 1669 O O . LYS A 1 201 ? -14.861 6.862 14.672 1.00 84.12 201 LYS A O 1
ATOM 1674 N N . ASN A 1 202 ? -12.966 5.736 15.062 1.00 69.25 202 ASN A N 1
ATOM 1675 C CA . ASN A 1 202 ? -13.470 4.391 14.700 1.00 69.25 202 ASN A CA 1
ATOM 1676 C C . ASN A 1 202 ? -13.897 4.292 13.218 1.00 69.25 202 ASN A C 1
ATOM 1678 O O . ASN A 1 202 ? -14.878 3.623 12.898 1.00 69.25 202 ASN A O 1
ATOM 1682 N N . GLY A 1 203 ? -13.183 4.983 12.331 1.00 73.38 203 GLY A N 1
ATOM 1683 C CA . GLY A 1 203 ? -13.447 4.954 10.895 1.00 73.38 203 GLY A CA 1
ATOM 1684 C C . GLY A 1 203 ? -12.879 3.707 10.216 1.00 73.38 203 GLY A C 1
ATOM 1685 O O . GLY A 1 203 ? -12.039 3.003 10.777 1.00 73.38 203 GLY A O 1
ATOM 1686 N N . ILE A 1 204 ? -13.331 3.464 8.990 1.00 76.81 204 ILE A N 1
ATOM 1687 C CA . ILE A 1 204 ? -12.714 2.531 8.039 1.00 76.81 204 ILE A CA 1
ATOM 1688 C C . ILE A 1 204 ? -11.814 3.369 7.127 1.00 76.81 204 ILE A C 1
ATOM 1690 O O . ILE A 1 204 ? -12.177 4.498 6.814 1.00 76.81 204 ILE A O 1
ATOM 1694 N N . VAL A 1 205 ? -10.660 2.840 6.715 1.00 86.38 205 VAL A N 1
ATOM 1695 C CA . VAL A 1 205 ? -9.881 3.445 5.629 1.00 86.38 205 VAL A CA 1
ATOM 1696 C C . VAL A 1 205 ? -10.299 2.758 4.337 1.00 86.38 205 VAL A C 1
ATOM 1698 O O . VAL A 1 205 ? -10.046 1.570 4.139 1.00 86.38 205 VAL A O 1
ATOM 1701 N N . THR A 1 206 ? -10.988 3.482 3.464 1.00 87.12 206 THR A N 1
ATOM 1702 C CA . THR A 1 206 ? -11.361 2.949 2.153 1.00 87.12 206 THR A CA 1
ATOM 1703 C C . THR A 1 206 ? -10.130 2.814 1.259 1.00 87.12 206 THR A C 1
ATOM 1705 O O . THR A 1 206 ? -9.123 3.503 1.435 1.00 87.12 206 THR A O 1
ATOM 1708 N N . ALA A 1 207 ? -10.210 1.945 0.249 1.00 84.81 207 ALA A N 1
ATOM 1709 C CA . ALA A 1 207 ? -9.143 1.814 -0.740 1.00 84.81 207 ALA A CA 1
ATOM 1710 C C . ALA A 1 207 ? -8.855 3.152 -1.457 1.00 84.81 207 ALA A C 1
ATOM 1712 O O . ALA A 1 207 ? -7.699 3.441 -1.759 1.00 84.81 207 ALA A O 1
ATOM 1713 N N . ASN A 1 208 ? -9.873 4.002 -1.649 1.00 86.56 208 ASN A N 1
ATOM 1714 C CA . ASN A 1 208 ? -9.704 5.274 -2.345 1.00 86.56 208 ASN A CA 1
ATOM 1715 C C . ASN A 1 208 ? -8.935 6.269 -1.474 1.00 86.56 208 ASN A C 1
ATOM 1717 O O . ASN A 1 208 ? -7.939 6.835 -1.916 1.00 86.56 208 ASN A O 1
ATOM 1721 N N . GLU A 1 209 ? -9.330 6.400 -0.204 1.00 90.06 209 GLU A N 1
ATOM 1722 C CA . GLU A 1 209 ? -8.599 7.217 0.768 1.00 90.06 209 GLU A CA 1
ATOM 1723 C C . GLU A 1 209 ? -7.157 6.727 0.933 1.00 90.06 209 GLU A C 1
ATOM 1725 O O . GLU A 1 209 ? -6.235 7.538 1.022 1.00 90.06 209 GLU A O 1
ATOM 1730 N N . LEU A 1 210 ? -6.937 5.407 0.939 1.00 91.12 210 LEU A N 1
ATOM 1731 C CA . LEU A 1 210 ? -5.600 4.829 1.037 1.00 91.12 210 LEU A CA 1
ATOM 1732 C C . LEU A 1 210 ? -4.728 5.167 -0.178 1.00 91.12 210 LEU A C 1
ATOM 1734 O O . LEU A 1 210 ? -3.556 5.480 0.009 1.00 91.12 210 LEU A O 1
ATOM 1738 N N . MET A 1 211 ? -5.268 5.100 -1.396 1.00 88.25 211 MET A N 1
ATOM 1739 C CA . MET A 1 211 ? -4.479 5.140 -2.636 1.00 88.25 211 MET A CA 1
ATOM 1740 C C . MET A 1 211 ? -4.390 6.517 -3.296 1.00 88.25 211 MET A C 1
ATOM 1742 O O . MET A 1 211 ? -3.361 6.835 -3.891 1.00 88.25 211 MET A O 1
ATOM 1746 N N . ASN A 1 212 ? -5.453 7.313 -3.208 1.00 78.88 212 ASN A N 1
ATOM 1747 C CA . ASN A 1 212 ? -5.604 8.556 -3.970 1.00 78.88 212 ASN A CA 1
ATOM 1748 C C . ASN A 1 212 ? -5.743 9.787 -3.064 1.00 78.88 212 ASN A C 1
ATOM 1750 O O . ASN A 1 212 ? -5.565 10.907 -3.525 1.00 78.88 212 ASN A O 1
ATOM 1754 N N . GLY A 1 213 ? -5.996 9.583 -1.766 1.00 65.69 213 GLY A N 1
ATOM 1755 C CA . GLY A 1 213 ? -6.367 10.663 -0.857 1.00 65.69 213 GLY A CA 1
ATOM 1756 C C . GLY A 1 213 ? -7.858 10.990 -0.942 1.00 65.69 213 GLY A C 1
ATOM 1757 O O . GLY A 1 213 ? -8.617 10.348 -1.665 1.00 65.69 213 GLY A O 1
ATOM 1758 N N . THR A 1 214 ? -8.293 11.938 -0.121 1.00 45.09 214 THR A N 1
ATOM 1759 C CA . THR A 1 214 ? -9.608 12.569 -0.255 1.00 45.09 214 THR A CA 1
ATOM 1760 C C . THR A 1 214 ? -9.430 13.781 -1.156 1.00 45.09 214 THR A C 1
ATOM 1762 O O . THR A 1 214 ? -8.634 14.651 -0.794 1.00 45.09 214 THR A O 1
ATOM 1765 N N . ASP A 1 215 ? -10.128 13.808 -2.290 1.00 37.81 215 ASP A N 1
ATOM 1766 C CA . ASP A 1 215 ? -10.391 15.057 -3.014 1.00 37.81 215 ASP A CA 1
ATOM 1767 C C . ASP A 1 215 ? -11.033 16.098 -2.076 1.00 37.81 215 ASP A C 1
ATOM 1769 O O . ASP A 1 215 ? -11.835 15.688 -1.195 1.00 37.81 215 ASP A O 1
#

Nearest PDB structures (foldseek):
  7zhm-assembly2_D  TM=4.934E-01  e=9.873E+00  Salmonella enterica subsp. enterica serovar Typhimurium

Foldseek 3Di:
DCVVVVLLLVLLLLQLCVQALPADPQQLVLVLLLQVLLCVLQVADQPDRWDDDPSKTWGWGCNVLQQWIWTKIDNDQQWIKIWIFRHDPPDGPPDIDMDTGHNVVADLPVVVVVSVVRDARDLVPDDLVSLLVSCCCQAVNPPDWDWDCRPNDNQTQTADRPSNRSSSRSVSCSLRSRPDPVSSVVLSVQSSVQSNCCSNVVHGCHSCCNRPNDD